Protein AF-A0A1Z4I9N0-F1 (afdb_monomer_lite)

Secondary structure (DSSP, 8-state):
-----PPPPP--B-----GGGTTPEEEEEETTTEEPP-EEPPTTS---B----SS-EEEEEEEEETTEEEEEEEEE--HHHHHHHTTTSTT------SS-EETTS---HHHHHHHHHHHHHTT-TTS--TTS----HHHHHHHHHHHHHHTT-SS----SEE-TTSHHHHHHH-TT---EEEPPPPBGGGTEEESSTT-TT---BEEEHHHHHHHHHHHHHHHHHTGGG-TTSPPEEE---B-BTB---TTSTTTTSS-EEEEEPBBTTS-BSS--TTSTTB-HHHHHHHHHHHHT-TTEEEEE---HHHHHTTSSB--TTTTSEEEEEEPPPPP-

Sequence (336 aa):
MCKKLLGLTHPTVSLNFDLTDKGRVLSVMIDDRFPSEDITVGEDGKWRLNFVFNQAGDRTILIAIDDQSLEIKFKVVPVAQQNNLASTNPGAKAITLSGSVGVGGVNKANDLKAVKARLQELGYTWVGDPNTPTRDRGLEEAIRLFQSIITGSSTIKGDGRVDIDEMTHQWLQAANAPKWVLMPKSDPDNGFINGELAQTEDKHDFGTHWLADVIQAITQDYQNTYRDTHPNAAHFAINDVSLPHGGDTPDHHGHETGLMCDVFLPKKDGKFGGIFWTSPEYDQDAARAILKSIRKQKLVRAIFFNDSELIGEKLCTFASGHDHHIHFEINPPVRS

Foldseek 3Di:
DDDDQDFFDWPWDKDQDDLVQAQFWKWKDKQVHDIDDTWGQHNVSITTDTDGDSDWAKMWMWIDTVPDIDIDIDTRDRPVVVLVVLVVQQQFADQDDPWKPFDPIPQDQSNQLSLLVLLVVLVLVQLPDSNGSDRDPSQQLSLQLQVCQQQQHLARDRPSMDGPPDPSNLLSRFSQRWRKDFADDADVVLLEHAPAVVVPVDAQRIATVVVNVLLSQLQNQLCVVPCVVVVQKAGFYWHGAAHSSFHDDPVDPSSRRRFKIKTFFIFSRRDTFPDFCPDPRTDVVSVLSSLVSSVVDPFWDAKEAPPPVSVVVVSHDHDPPRGGIIMIGGHDDDTD

Structure (mmCIF, N/CA/C/O backbone):
data_AF-A0A1Z4I9N0-F1
#
_entry.id   AF-A0A1Z4I9N0-F1
#
loop_
_atom_site.group_PDB
_atom_site.id
_atom_site.type_symbol
_atom_site.label_atom_id
_atom_site.label_alt_id
_atom_site.label_comp_id
_atom_site.label_asym_id
_atom_site.label_entity_id
_atom_site.label_seq_id
_atom_site.pdbx_PDB_ins_code
_atom_site.Cartn_x
_atom_site.Cartn_y
_atom_site.Cartn_z
_atom_site.occupancy
_atom_site.B_iso_or_equiv
_atom_site.auth_seq_id
_atom_site.auth_comp_id
_atom_site.auth_asym_id
_atom_site.auth_atom_id
_atom_site.pdbx_PDB_model_num
ATOM 1 N N . MET A 1 1 ? 16.412 -26.625 -41.323 1.00 30.94 1 MET A N 1
ATOM 2 C CA . MET A 1 1 ? 15.663 -25.347 -41.358 1.00 30.94 1 MET A CA 1
ATOM 3 C C . MET A 1 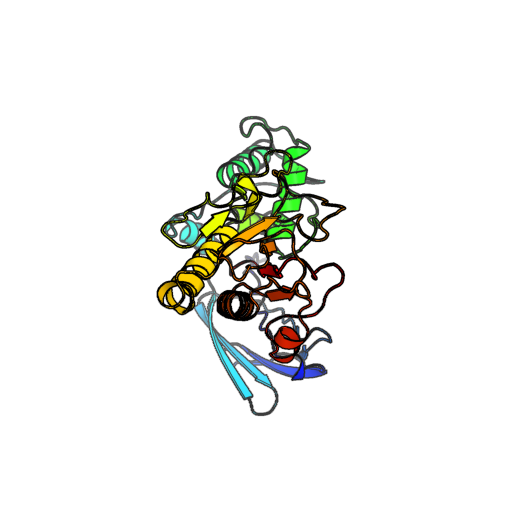1 ? 15.090 -25.100 -39.972 1.00 30.94 1 MET A C 1
ATOM 5 O O . MET A 1 1 ? 14.114 -25.732 -39.594 1.00 30.94 1 MET A O 1
ATOM 9 N N . CYS A 1 2 ? 15.775 -24.276 -39.181 1.00 22.53 2 CYS A N 1
ATOM 10 C CA . CYS A 1 2 ? 15.460 -24.031 -37.776 1.00 22.53 2 CYS A CA 1
ATOM 11 C C . CYS A 1 2 ? 14.307 -23.016 -37.689 1.00 22.53 2 CYS A C 1
ATOM 13 O O . CYS A 1 2 ? 14.489 -21.852 -38.046 1.00 22.53 2 CYS A O 1
ATOM 15 N N . LYS A 1 3 ? 13.105 -23.455 -37.292 1.00 24.08 3 LYS A N 1
ATOM 16 C CA . LYS A 1 3 ? 11.979 -22.550 -37.026 1.00 24.08 3 LYS A CA 1
ATOM 17 C C . LYS A 1 3 ? 12.118 -21.999 -35.607 1.00 24.08 3 LYS A C 1
ATOM 19 O O . LYS A 1 3 ? 12.058 -22.734 -34.630 1.00 24.08 3 LYS A O 1
ATOM 24 N N . LYS A 1 4 ? 12.319 -20.686 -35.551 1.00 22.34 4 LYS A N 1
ATOM 25 C CA . LYS A 1 4 ? 12.326 -19.804 -34.382 1.00 22.34 4 LYS A CA 1
ATOM 26 C C . LYS A 1 4 ? 11.046 -20.037 -33.556 1.00 22.34 4 LYS A C 1
ATOM 28 O O . LYS A 1 4 ? 9.963 -19.699 -34.028 1.00 22.34 4 LYS A O 1
ATOM 33 N N . LEU A 1 5 ? 11.157 -20.632 -32.364 1.00 23.94 5 LEU A N 1
ATOM 34 C CA . LEU A 1 5 ? 10.073 -20.622 -31.377 1.00 23.94 5 LEU A CA 1
ATOM 35 C C . LEU A 1 5 ? 9.955 -19.194 -30.832 1.00 23.94 5 LEU A C 1
ATOM 37 O O . LEU A 1 5 ? 10.883 -18.679 -30.213 1.00 23.94 5 LEU A O 1
ATOM 41 N N . LEU A 1 6 ? 8.833 -18.536 -31.119 1.00 26.38 6 LEU A N 1
ATOM 42 C CA . LEU A 1 6 ? 8.445 -17.280 -30.484 1.00 26.38 6 LEU A CA 1
ATOM 43 C C . LEU A 1 6 ? 7.857 -17.625 -29.113 1.00 26.38 6 LEU A C 1
ATOM 45 O O . LEU A 1 6 ? 6.870 -18.354 -29.035 1.00 26.38 6 LEU A O 1
ATOM 49 N N . GLY A 1 7 ? 8.517 -17.150 -28.056 1.00 29.05 7 GLY A N 1
ATOM 50 C CA . GLY A 1 7 ? 8.155 -17.408 -26.667 1.00 29.05 7 GLY A CA 1
ATOM 51 C C . GLY A 1 7 ? 6.749 -16.915 -26.342 1.00 29.05 7 GLY A C 1
ATOM 52 O O . GLY A 1 7 ? 6.399 -15.766 -26.605 1.00 29.05 7 GLY A O 1
ATOM 53 N N . LEU A 1 8 ? 5.951 -17.807 -25.771 1.00 34.88 8 LEU A N 1
ATOM 54 C CA . LEU A 1 8 ? 4.690 -17.501 -25.114 1.00 34.88 8 LEU A CA 1
ATOM 55 C C . LEU A 1 8 ? 4.976 -17.509 -23.609 1.00 34.88 8 LEU A C 1
ATOM 57 O O . LEU A 1 8 ? 5.602 -18.437 -23.090 1.00 34.88 8 LEU A O 1
ATOM 61 N N . THR A 1 9 ? 4.611 -16.421 -22.936 1.00 41.72 9 THR A N 1
ATOM 62 C CA . THR A 1 9 ? 4.890 -16.194 -21.515 1.00 41.72 9 THR A CA 1
ATOM 63 C C . THR A 1 9 ? 4.192 -17.234 -20.642 1.00 41.72 9 THR A C 1
ATOM 65 O O . THR A 1 9 ? 3.113 -17.725 -20.972 1.00 41.72 9 THR A O 1
ATOM 68 N N . HIS A 1 10 ? 4.845 -17.595 -19.537 1.00 42.56 10 HIS A N 1
ATOM 69 C CA . HIS A 1 10 ? 4.356 -18.556 -18.553 1.00 42.56 10 HIS A CA 1
ATOM 70 C C . HIS A 1 10 ? 3.309 -17.866 -17.671 1.00 42.56 10 HIS A C 1
ATOM 72 O O . HIS A 1 10 ? 3.653 -16.907 -16.976 1.00 42.56 10 HIS A O 1
ATOM 78 N N . PRO A 1 11 ? 2.038 -18.292 -17.671 1.00 41.72 11 PRO A N 1
ATOM 79 C CA . PRO A 1 11 ? 1.137 -17.888 -16.610 1.00 41.72 11 PRO A CA 1
ATOM 80 C C . PRO A 1 11 ? 1.553 -18.624 -15.336 1.00 41.72 11 PRO A C 1
ATOM 82 O O . PRO A 1 11 ? 1.391 -19.833 -15.224 1.00 41.72 11 PRO A O 1
ATOM 85 N N . THR A 1 12 ? 2.102 -17.898 -14.365 1.00 37.88 12 THR A N 1
ATOM 86 C CA . THR A 1 12 ? 2.218 -18.417 -13.001 1.00 37.88 12 THR A CA 1
ATOM 87 C C . THR A 1 12 ? 0.834 -18.332 -12.374 1.00 37.88 12 THR A C 1
ATOM 89 O O . THR A 1 12 ? 0.373 -17.246 -12.025 1.00 37.88 12 THR A O 1
ATOM 92 N N . VAL A 1 13 ? 0.147 -19.465 -12.271 1.00 43.16 13 VAL A N 1
ATOM 93 C CA . VAL A 1 13 ? -1.083 -19.566 -11.482 1.00 43.16 13 VAL A CA 1
ATOM 94 C C . VAL A 1 13 ? -0.666 -19.943 -10.069 1.00 43.16 13 VAL A C 1
ATOM 96 O O . VAL A 1 13 ? -0.200 -21.054 -9.835 1.00 43.16 13 VAL A O 1
ATOM 99 N N . SER A 1 14 ? -0.801 -18.995 -9.146 1.00 41.94 14 SER A N 1
ATOM 100 C CA . SER A 1 14 ? -0.694 -19.242 -7.709 1.00 41.94 14 SER A CA 1
ATOM 101 C C . SER A 1 14 ? -2.094 -19.108 -7.128 1.00 41.94 14 SER A C 1
ATOM 103 O O . SER A 1 14 ? -2.676 -18.025 -7.186 1.00 41.94 14 SER A O 1
ATOM 105 N N . LEU A 1 15 ? -2.649 -20.188 -6.586 1.00 46.84 15 LEU A N 1
ATOM 106 C CA . LEU A 1 15 ? -3.846 -20.111 -5.747 1.00 46.84 15 LEU A CA 1
ATOM 107 C C . LEU A 1 15 ? -3.425 -20.343 -4.309 1.00 46.84 15 LEU A C 1
ATOM 109 O O . LEU A 1 15 ? -2.640 -21.246 -4.039 1.00 46.84 15 LEU A O 1
ATOM 113 N N . ASN A 1 16 ? -3.938 -19.545 -3.387 1.00 43.34 16 ASN A N 1
ATOM 114 C CA . ASN A 1 16 ? -3.718 -19.810 -1.975 1.00 43.34 16 ASN A CA 1
ATOM 115 C C . ASN A 1 16 ? -4.734 -20.869 -1.545 1.00 43.34 16 ASN A C 1
ATOM 117 O O . ASN A 1 16 ? -5.933 -20.594 -1.525 1.00 43.34 16 ASN A O 1
ATOM 121 N N . PHE A 1 17 ? -4.245 -22.074 -1.265 1.00 50.91 17 PHE A N 1
ATOM 122 C CA . PHE A 1 17 ? -4.985 -23.059 -0.484 1.00 50.91 17 PHE A CA 1
ATOM 123 C C . PHE A 1 17 ? -4.877 -22.690 1.003 1.00 50.91 17 PHE A C 1
ATOM 125 O O . PHE A 1 17 ? -4.010 -21.902 1.392 1.00 50.91 17 PHE A O 1
ATOM 132 N N . ASP A 1 18 ? -5.789 -23.196 1.829 1.00 55.22 18 ASP A N 1
ATOM 133 C CA . ASP A 1 18 ? -5.747 -22.963 3.275 1.00 55.22 18 ASP A CA 1
ATOM 134 C C . ASP A 1 18 ? -4.556 -23.726 3.901 1.00 55.22 18 ASP A C 1
ATOM 136 O O . ASP A 1 18 ? -4.073 -24.717 3.353 1.00 55.22 18 ASP A O 1
ATOM 140 N N . LEU A 1 19 ? -4.070 -23.296 5.072 1.00 52.47 19 LEU A N 1
ATOM 141 C CA . LEU A 1 19 ? -2.981 -23.957 5.817 1.00 52.47 19 LEU A CA 1
ATOM 142 C C . LEU A 1 19 ? -3.304 -25.421 6.174 1.00 52.47 19 LEU A C 1
ATOM 144 O O . LEU A 1 19 ? -2.409 -26.193 6.521 1.00 52.47 19 LEU A O 1
ATOM 148 N N . THR A 1 20 ? -4.578 -25.803 6.085 1.00 61.12 20 THR A N 1
ATOM 149 C CA . THR A 1 20 ? -5.082 -27.168 6.261 1.00 61.12 20 THR A CA 1
ATOM 150 C C . THR A 1 20 ? -4.688 -28.118 5.123 1.00 61.12 20 THR A C 1
ATOM 152 O O . THR A 1 20 ? -4.705 -29.330 5.331 1.00 61.12 20 THR A O 1
ATOM 155 N N . ASP A 1 21 ? -4.247 -27.598 3.972 1.00 68.75 21 ASP A N 1
ATOM 156 C CA . ASP A 1 21 ? -3.882 -28.394 2.793 1.00 68.75 21 ASP A CA 1
ATOM 157 C C . ASP A 1 21 ? -2.387 -28.721 2.683 1.00 68.75 21 ASP A C 1
ATOM 159 O O . ASP A 1 21 ? -1.947 -29.377 1.737 1.00 68.75 21 ASP A O 1
ATOM 163 N N . LYS A 1 22 ? -1.585 -28.295 3.663 1.00 78.00 22 LYS A N 1
ATOM 164 C CA . LYS A 1 22 ? -0.143 -28.552 3.724 1.00 78.00 22 LYS A CA 1
ATOM 165 C C . LYS A 1 22 ? 0.180 -30.040 3.536 1.00 78.00 22 LYS A C 1
ATOM 167 O O . LYS A 1 22 ? -0.358 -30.905 4.226 1.00 78.00 22 LYS A O 1
ATOM 172 N N . GLY A 1 23 ? 1.128 -30.331 2.644 1.00 78.69 23 GLY A N 1
ATOM 173 C CA . GLY A 1 23 ? 1.599 -31.691 2.374 1.00 78.69 23 GLY A CA 1
ATOM 174 C C . GLY A 1 23 ? 0.631 -32.552 1.557 1.00 78.69 23 GLY A C 1
ATOM 175 O O . GLY A 1 23 ? 0.987 -33.678 1.209 1.00 78.69 23 GLY A O 1
ATOM 176 N N . ARG A 1 24 ? -0.562 -32.047 1.216 1.00 85.12 24 ARG A N 1
ATOM 177 C CA . ARG A 1 24 ? -1.461 -32.708 0.267 1.00 85.12 24 ARG A CA 1
ATOM 178 C C . ARG A 1 24 ? -0.944 -32.528 -1.159 1.00 85.12 24 ARG A C 1
ATOM 180 O O . ARG A 1 24 ? -0.199 -31.591 -1.466 1.00 85.12 24 ARG A O 1
ATOM 187 N N . VAL A 1 25 ? -1.356 -33.446 -2.027 1.00 86.81 25 VAL A N 1
ATOM 188 C CA . VAL A 1 25 ? -1.003 -33.454 -3.446 1.00 86.81 25 VAL A CA 1
ATOM 189 C C . VAL A 1 25 ? -2.167 -32.894 -4.254 1.00 86.81 25 VAL A C 1
ATOM 191 O O . VAL A 1 25 ? -3.293 -33.376 -4.163 1.00 86.81 25 VAL A O 1
ATOM 194 N N . LEU A 1 26 ? -1.878 -31.871 -5.048 1.00 86.06 26 LEU A N 1
ATOM 195 C CA . LEU A 1 26 ? -2.776 -31.307 -6.039 1.00 86.06 26 LEU A CA 1
ATOM 196 C C . LEU A 1 26 ? -2.627 -32.069 -7.351 1.00 86.06 26 LEU A C 1
ATOM 198 O O . LEU A 1 26 ? -1.515 -32.335 -7.813 1.00 86.06 26 LEU A O 1
ATOM 202 N N . SER A 1 27 ? -3.761 -32.311 -7.996 1.00 86.81 27 SER A N 1
ATOM 203 C CA . SER A 1 27 ? -3.809 -32.660 -9.411 1.00 86.81 27 SER A CA 1
ATOM 204 C C . SER A 1 27 ? -4.217 -31.429 -10.212 1.00 86.81 27 SER A C 1
ATOM 206 O O . SER A 1 27 ? -5.159 -30.722 -9.854 1.00 86.81 27 SER A O 1
ATOM 208 N N . VAL A 1 28 ? -3.492 -31.144 -11.291 1.00 86.06 28 VAL A N 1
ATOM 209 C CA . VAL A 1 28 ? -3.828 -30.061 -12.216 1.00 86.06 28 VAL A CA 1
ATOM 210 C C . VAL A 1 28 ? -4.020 -30.647 -13.605 1.00 86.06 28 VAL A C 1
ATOM 212 O O . VAL A 1 28 ? -3.203 -31.433 -14.069 1.00 86.06 28 VAL A O 1
ATOM 215 N N . MET A 1 29 ? -5.091 -30.261 -14.289 1.00 87.31 29 MET A N 1
ATOM 216 C CA . MET A 1 29 ? -5.380 -30.669 -15.659 1.00 87.31 29 MET A CA 1
ATOM 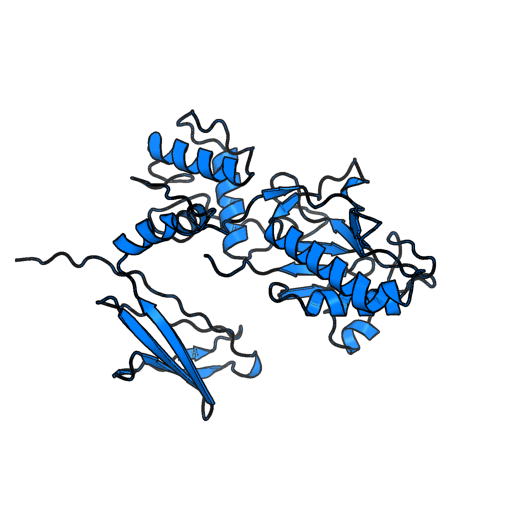217 C C . MET A 1 29 ? -5.634 -29.437 -16.520 1.00 87.31 29 MET A C 1
ATOM 219 O O . MET A 1 29 ? -6.505 -28.624 -16.221 1.00 87.31 29 MET A O 1
ATOM 223 N N . ILE A 1 30 ? -4.864 -29.291 -17.597 1.00 88.25 30 ILE A N 1
ATOM 224 C CA . ILE A 1 30 ? -4.994 -28.170 -18.533 1.00 88.25 30 ILE A CA 1
ATOM 225 C C . ILE A 1 30 ? -5.737 -28.636 -19.784 1.00 88.25 30 ILE A C 1
ATOM 227 O O . ILE A 1 30 ? -5.364 -29.647 -20.389 1.00 88.25 30 ILE A O 1
ATOM 231 N N . ASP A 1 31 ? -6.760 -27.879 -20.184 1.00 87.56 31 ASP A N 1
ATOM 232 C CA . ASP A 1 31 ? -7.626 -28.122 -21.345 1.00 87.56 31 ASP A CA 1
ATOM 233 C C . ASP A 1 31 ? -8.124 -29.577 -21.443 1.00 87.56 31 ASP A C 1
ATOM 235 O O . ASP A 1 31 ? -8.128 -30.139 -22.541 1.00 87.56 31 ASP A O 1
ATOM 239 N N . ASP A 1 32 ? -8.434 -30.202 -20.301 1.00 88.00 32 ASP A N 1
ATOM 240 C CA . ASP A 1 32 ? -8.858 -31.607 -20.163 1.00 88.00 32 ASP A CA 1
ATOM 241 C C . ASP A 1 32 ? -7.917 -32.636 -20.821 1.00 88.00 32 ASP A C 1
ATOM 243 O O . ASP A 1 32 ? -8.322 -33.736 -21.203 1.00 88.00 32 ASP A O 1
ATOM 247 N N . ARG A 1 33 ? -6.646 -32.265 -21.026 1.00 87.81 33 ARG A N 1
ATOM 248 C CA . ARG A 1 33 ? -5.702 -33.030 -21.861 1.00 87.81 33 ARG A CA 1
ATOM 249 C C . ARG A 1 33 ? -4.319 -33.191 -21.262 1.00 87.81 33 ARG A C 1
ATOM 251 O O . ARG A 1 33 ? -3.664 -34.193 -21.539 1.00 87.81 33 ARG A O 1
ATOM 258 N N . PHE A 1 34 ? -3.852 -32.213 -20.495 1.00 84.56 34 PHE A N 1
ATOM 259 C CA . PHE A 1 34 ? -2.483 -32.193 -19.985 1.00 84.56 34 PHE A CA 1
ATOM 260 C C . PHE A 1 34 ? -2.502 -32.270 -18.456 1.00 84.56 34 PHE A C 1
ATOM 262 O O . PHE A 1 34 ? -2.662 -31.229 -17.813 1.00 84.56 34 PHE A O 1
ATOM 269 N N . PRO A 1 35 ? -2.396 -33.476 -17.870 1.00 88.25 35 PRO A N 1
ATOM 270 C CA . PRO A 1 35 ? -2.260 -33.625 -16.429 1.00 88.25 35 PRO A CA 1
ATOM 271 C C . PRO A 1 35 ? -0.867 -33.171 -15.970 1.00 88.25 35 PRO A C 1
ATOM 273 O O . PRO A 1 35 ? 0.120 -33.347 -16.689 1.00 88.25 35 PRO A O 1
ATOM 276 N N . SER A 1 36 ? -0.785 -32.592 -14.776 1.00 80.00 36 SER A N 1
ATOM 277 C CA . SER A 1 36 ? 0.473 -32.345 -14.078 1.00 80.00 36 SER A CA 1
ATOM 278 C C . SER A 1 36 ? 0.980 -33.606 -13.382 1.00 80.00 36 SER A C 1
ATOM 280 O O . SER A 1 36 ? 0.217 -34.529 -13.103 1.00 80.00 36 SER A O 1
ATOM 282 N N . GLU A 1 37 ? 2.269 -33.608 -13.049 1.00 75.69 37 GLU A N 1
ATOM 283 C CA . GLU A 1 37 ? 2.814 -34.503 -12.023 1.00 75.69 37 GLU A CA 1
ATOM 284 C C . GLU A 1 37 ? 2.301 -34.088 -10.628 1.00 75.69 37 GLU A C 1
ATOM 286 O O . GLU A 1 37 ? 1.700 -33.019 -10.485 1.00 75.69 37 GLU A O 1
ATOM 291 N N . ASP A 1 38 ? 2.516 -34.931 -9.615 1.00 78.69 38 ASP A N 1
ATOM 292 C CA . ASP A 1 38 ? 2.062 -34.722 -8.234 1.00 78.69 38 ASP A CA 1
ATOM 293 C C . ASP A 1 38 ? 2.620 -33.408 -7.646 1.00 78.69 38 ASP A C 1
ATOM 295 O O . ASP A 1 38 ? 3.790 -33.317 -7.264 1.00 78.69 38 ASP A O 1
ATOM 299 N N . ILE A 1 39 ? 1.789 -32.361 -7.559 1.00 83.06 39 ILE A N 1
ATOM 300 C CA . ILE A 1 39 ? 2.193 -31.053 -7.022 1.00 83.06 39 ILE A CA 1
ATOM 301 C C . ILE A 1 39 ? 1.897 -31.024 -5.526 1.00 83.06 39 ILE A C 1
ATOM 303 O O . ILE A 1 39 ? 0.742 -30.993 -5.117 1.00 83.06 39 ILE A O 1
ATOM 307 N N . THR A 1 40 ? 2.929 -30.985 -4.688 1.00 86.25 40 THR A N 1
ATOM 308 C CA . THR A 1 40 ? 2.742 -30.897 -3.232 1.00 86.25 40 THR A CA 1
ATOM 309 C C . THR A 1 40 ? 2.516 -29.452 -2.784 1.00 86.25 40 THR A C 1
ATOM 311 O O . THR A 1 40 ? 3.255 -28.551 -3.189 1.00 86.25 40 THR A O 1
ATOM 314 N N . VAL A 1 41 ? 1.528 -29.233 -1.914 1.00 81.56 41 VAL A N 1
ATOM 315 C CA . VAL A 1 41 ? 1.345 -27.954 -1.214 1.00 81.56 41 VAL A CA 1
ATOM 316 C C . VAL A 1 41 ? 2.447 -27.795 -0.167 1.00 81.56 41 VAL A C 1
ATOM 318 O O . VAL A 1 41 ? 2.607 -28.632 0.724 1.00 81.56 41 VAL A O 1
ATOM 321 N N . GLY A 1 42 ? 3.217 -26.718 -0.291 1.00 77.38 42 GLY A N 1
ATOM 322 C CA . GLY A 1 42 ? 4.327 -26.383 0.585 1.00 77.38 42 GLY A CA 1
ATOM 323 C C . GLY A 1 42 ? 3.905 -26.097 2.024 1.00 77.38 42 GLY A C 1
ATOM 324 O O . GLY A 1 42 ? 2.740 -25.868 2.342 1.00 77.38 42 GLY A O 1
ATOM 325 N N . GLU A 1 43 ? 4.905 -26.077 2.901 1.00 72.88 43 GLU A N 1
ATOM 326 C CA . GLU A 1 43 ? 4.776 -25.781 4.334 1.00 72.88 43 GLU A CA 1
ATOM 327 C C . GLU A 1 43 ? 4.109 -24.427 4.631 1.00 72.88 43 GLU A C 1
ATOM 329 O O . GLU A 1 43 ? 3.517 -24.244 5.690 1.00 72.88 43 GLU A O 1
ATOM 334 N N . ASP A 1 44 ? 4.187 -23.490 3.686 1.00 67.62 44 ASP A N 1
ATOM 335 C CA . ASP A 1 44 ? 3.600 -22.152 3.743 1.00 67.62 44 ASP A CA 1
ATOM 336 C C . ASP A 1 44 ? 2.215 -22.059 3.071 1.00 67.62 44 ASP A C 1
ATOM 338 O O . ASP A 1 44 ? 1.722 -20.956 2.834 1.00 67.62 44 ASP A O 1
ATOM 342 N N . GLY A 1 45 ? 1.601 -23.200 2.731 1.00 68.62 45 GLY A N 1
ATOM 343 C CA . GLY A 1 45 ? 0.316 -23.276 2.027 1.00 68.62 45 GLY A CA 1
ATOM 344 C C . GLY A 1 45 ? 0.400 -22.933 0.535 1.00 68.62 45 GLY A C 1
ATOM 345 O O . GLY A 1 45 ? -0.626 -22.852 -0.143 1.00 68.62 45 GLY A O 1
ATOM 346 N N . LYS A 1 46 ? 1.607 -22.719 -0.007 1.00 73.38 46 LYS A N 1
ATOM 347 C CA . LYS A 1 46 ? 1.800 -22.334 -1.410 1.00 73.38 46 LYS A CA 1
ATOM 348 C C . LYS A 1 46 ? 2.205 -23.518 -2.266 1.00 73.38 46 LYS A C 1
ATOM 350 O O . LYS A 1 46 ? 2.852 -24.459 -1.827 1.00 73.38 46 LYS A O 1
ATOM 355 N N . TRP A 1 47 ? 1.889 -23.427 -3.545 1.00 78.88 47 TRP A N 1
ATOM 356 C CA . TRP A 1 47 ? 2.305 -24.377 -4.568 1.00 78.88 47 TRP A CA 1
ATOM 357 C C . TRP A 1 47 ? 2.671 -23.606 -5.834 1.00 78.88 47 TRP A C 1
ATOM 359 O O . TRP A 1 47 ? 2.391 -22.410 -5.966 1.00 78.88 47 TRP A O 1
ATOM 369 N N . ARG A 1 48 ? 3.338 -24.280 -6.770 1.00 73.31 48 ARG A N 1
ATOM 370 C CA . ARG A 1 48 ? 3.711 -23.689 -8.054 1.00 73.31 48 ARG A CA 1
ATOM 371 C C . ARG A 1 48 ? 3.672 -24.745 -9.144 1.00 73.31 48 ARG A C 1
ATOM 373 O O . ARG A 1 48 ? 4.267 -25.805 -8.995 1.00 73.31 48 ARG A O 1
ATOM 380 N N . LEU A 1 49 ? 3.052 -24.396 -10.265 1.00 73.81 49 LEU A N 1
ATOM 381 C CA . LEU A 1 49 ? 3.128 -25.149 -11.509 1.00 73.81 49 LEU A CA 1
ATOM 382 C C . LEU A 1 49 ? 3.657 -24.241 -12.617 1.00 73.81 49 LEU A C 1
ATOM 384 O O . LEU A 1 49 ? 3.128 -23.153 -12.839 1.00 73.81 49 LEU A O 1
ATOM 388 N N . ASN A 1 50 ? 4.684 -24.706 -13.326 1.00 71.44 50 ASN A N 1
ATOM 389 C CA . ASN A 1 50 ? 5.176 -24.052 -14.533 1.00 71.44 50 ASN A CA 1
ATOM 390 C C . ASN A 1 50 ? 4.614 -24.775 -15.755 1.00 71.44 50 ASN A C 1
ATOM 392 O O . ASN A 1 50 ? 4.736 -25.992 -15.867 1.00 71.44 50 ASN A O 1
ATOM 396 N N . PHE A 1 51 ? 4.035 -24.027 -16.687 1.00 73.06 51 PHE A N 1
ATOM 397 C CA . PHE A 1 51 ? 3.476 -24.581 -17.913 1.00 73.06 51 PHE A CA 1
ATOM 398 C C . PHE A 1 51 ? 3.629 -23.601 -19.072 1.00 73.06 51 PHE A C 1
ATOM 400 O O . PHE A 1 51 ? 3.710 -22.384 -18.891 1.00 73.06 51 PHE A O 1
ATOM 407 N N . VAL A 1 52 ? 3.698 -24.157 -20.281 1.00 73.25 52 VAL A N 1
ATOM 408 C CA . VAL A 1 52 ? 3.931 -23.403 -21.513 1.00 73.25 52 VAL A CA 1
ATOM 409 C C . VAL A 1 52 ? 2.775 -23.642 -22.466 1.00 73.25 52 VAL A C 1
ATOM 411 O O . VAL A 1 52 ? 2.480 -24.779 -22.833 1.00 73.25 52 VAL A O 1
ATOM 414 N N . PHE A 1 53 ? 2.155 -22.559 -22.925 1.00 76.94 53 PHE A N 1
ATOM 415 C CA . PHE A 1 53 ? 1.237 -22.622 -24.052 1.00 76.94 53 PHE A CA 1
ATOM 416 C C . PHE A 1 53 ? 1.992 -22.370 -25.334 1.00 76.94 53 PHE A C 1
ATOM 418 O O . PHE A 1 53 ? 2.691 -21.378 -25.438 1.00 76.94 53 PHE A O 1
ATOM 425 N N . ASN A 1 54 ? 1.804 -23.226 -26.332 1.00 76.38 54 ASN A N 1
ATOM 426 C CA . ASN A 1 54 ? 2.399 -23.029 -27.657 1.00 76.38 54 ASN A CA 1
ATOM 427 C C . ASN A 1 54 ? 1.455 -22.306 -28.632 1.00 76.38 54 ASN A C 1
ATOM 429 O O . ASN A 1 54 ? 1.824 -22.028 -29.771 1.00 76.38 54 ASN A O 1
ATOM 433 N N . GLN A 1 55 ? 0.222 -22.025 -28.204 1.00 74.06 55 GLN A N 1
ATOM 434 C CA . GLN A 1 55 ? -0.803 -21.353 -28.998 1.00 74.06 55 GLN A CA 1
ATOM 435 C C . GLN A 1 55 ? -1.638 -20.435 -28.105 1.00 74.06 55 GLN A C 1
ATOM 437 O O . GLN A 1 55 ? -1.860 -20.743 -26.933 1.00 74.06 55 GLN A O 1
ATOM 442 N N . ALA A 1 56 ? -2.140 -19.346 -28.684 1.00 77.62 56 ALA A N 1
ATOM 443 C CA . ALA A 1 56 ? -3.150 -18.493 -28.069 1.00 77.62 56 ALA A CA 1
ATOM 444 C C . ALA A 1 56 ? -4.541 -19.151 -28.085 1.00 77.62 56 ALA A C 1
ATOM 446 O O . ALA A 1 56 ? -4.774 -20.129 -28.801 1.00 77.62 56 ALA A O 1
ATOM 447 N N . GLY A 1 57 ? -5.464 -18.613 -27.297 1.00 82.56 57 GLY A N 1
ATOM 448 C CA . GLY A 1 57 ? -6.856 -19.044 -27.224 1.00 82.56 57 GLY A CA 1
ATOM 449 C C . GLY A 1 57 ? -7.359 -19.142 -25.792 1.00 82.56 57 GLY A C 1
ATOM 450 O O . GLY A 1 57 ? -6.599 -18.971 -24.838 1.00 82.56 57 GLY A O 1
ATOM 451 N N . ASP A 1 58 ? -8.649 -19.414 -25.662 1.00 86.12 58 ASP A N 1
ATOM 452 C CA . ASP A 1 58 ? -9.270 -19.670 -24.369 1.00 86.12 58 ASP A CA 1
ATOM 453 C C . ASP A 1 58 ? -8.773 -21.014 -23.824 1.00 86.12 58 ASP A C 1
ATOM 455 O O . ASP A 1 58 ? -8.554 -21.968 -24.581 1.00 86.12 58 ASP A O 1
ATOM 459 N N . ARG A 1 59 ? -8.509 -21.051 -22.523 1.00 88.38 59 ARG A N 1
ATOM 460 C CA . ARG A 1 59 ? -7.930 -22.178 -21.799 1.00 88.38 59 ARG A CA 1
ATOM 461 C C . ARG A 1 59 ? -8.710 -22.443 -20.534 1.00 88.38 59 ARG A C 1
ATOM 463 O O . ARG A 1 59 ? -9.270 -21.521 -19.932 1.00 88.38 59 ARG A O 1
ATOM 470 N N . THR A 1 60 ? -8.648 -23.695 -20.117 1.00 87.25 60 THR A N 1
ATOM 471 C CA . THR A 1 60 ? -9.206 -24.144 -18.850 1.00 87.25 60 THR A CA 1
ATOM 472 C C . THR A 1 60 ? -8.109 -24.819 -18.042 1.00 87.25 60 THR A C 1
ATOM 474 O O . THR A 1 60 ? -7.329 -25.604 -18.577 1.00 87.25 60 THR A O 1
ATOM 477 N N . ILE A 1 61 ? -8.035 -24.512 -16.753 1.00 88.44 61 ILE A N 1
ATOM 478 C CA . ILE A 1 61 ? -7.263 -25.288 -15.787 1.00 88.44 61 ILE A CA 1
ATOM 479 C C . ILE A 1 61 ? -8.244 -25.825 -14.753 1.00 88.44 61 ILE A C 1
ATOM 481 O O . ILE A 1 61 ? -8.939 -25.047 -14.105 1.00 88.44 61 ILE A O 1
ATOM 485 N N . LEU A 1 62 ? -8.270 -27.140 -14.589 1.00 86.25 62 LEU A N 1
ATOM 486 C CA . LEU A 1 62 ? -8.914 -27.816 -13.475 1.00 86.25 62 LEU A CA 1
ATOM 487 C C . LEU A 1 62 ? -7.855 -28.117 -12.419 1.00 86.25 62 LEU A C 1
ATOM 489 O O . LEU A 1 62 ? -6.806 -28.672 -12.736 1.00 86.25 62 LEU A O 1
ATOM 493 N N . ILE A 1 63 ? -8.124 -27.755 -11.173 1.00 86.88 63 ILE A N 1
ATOM 494 C CA . ILE A 1 63 ? -7.251 -28.039 -10.034 1.00 86.88 63 ILE A CA 1
ATOM 495 C C . ILE A 1 63 ? -8.082 -28.815 -9.037 1.00 86.88 63 ILE A C 1
ATOM 497 O O . ILE A 1 63 ? -9.161 -28.353 -8.669 1.00 86.88 63 ILE A O 1
ATOM 501 N N . ALA A 1 64 ? -7.606 -29.979 -8.619 1.00 84.62 64 ALA A N 1
ATOM 502 C CA . ALA A 1 64 ? -8.330 -30.838 -7.702 1.00 84.62 64 ALA A CA 1
ATOM 503 C C . ALA A 1 64 ? -7.446 -31.336 -6.560 1.00 84.62 64 ALA A C 1
ATOM 505 O O . ALA A 1 64 ? -6.254 -31.603 -6.738 1.00 84.62 64 ALA A O 1
ATOM 506 N N . ILE A 1 65 ? -8.072 -31.460 -5.393 1.00 84.50 65 ILE A N 1
ATOM 507 C CA . ILE A 1 65 ? -7.492 -31.967 -4.155 1.00 84.50 65 ILE A CA 1
ATOM 508 C C . ILE A 1 65 ? -8.531 -32.880 -3.495 1.00 84.50 65 ILE A C 1
ATOM 510 O O . ILE A 1 65 ? -9.634 -32.448 -3.161 1.00 84.50 65 ILE A O 1
ATOM 514 N N . ASP A 1 66 ? -8.203 -34.165 -3.372 1.00 82.12 66 ASP A N 1
ATOM 515 C CA . ASP A 1 66 ? -9.143 -35.239 -3.021 1.00 82.12 66 ASP A CA 1
ATOM 516 C C . ASP A 1 66 ? -10.467 -35.175 -3.815 1.00 82.12 66 ASP A C 1
ATOM 518 O O . ASP A 1 66 ? -10.475 -35.434 -5.018 1.00 82.12 66 ASP A O 1
ATOM 522 N N . ASP A 1 67 ? -11.588 -34.851 -3.165 1.00 78.06 67 ASP A N 1
ATOM 523 C CA . ASP A 1 67 ? -12.932 -34.795 -3.754 1.00 78.06 67 ASP A CA 1
ATOM 524 C C . ASP A 1 67 ? -13.361 -33.387 -4.208 1.00 78.06 67 ASP A C 1
ATOM 526 O O . ASP A 1 67 ? -14.449 -33.215 -4.764 1.00 78.06 67 ASP A O 1
ATOM 530 N N . GLN A 1 68 ? -12.511 -32.376 -4.012 1.00 75.06 68 GLN A N 1
ATOM 531 C CA . GLN A 1 68 ? -12.788 -30.990 -4.379 1.00 75.06 68 GLN A CA 1
ATOM 532 C C . GLN A 1 68 ? -12.080 -30.606 -5.673 1.00 75.06 68 GLN A C 1
ATOM 534 O O . GLN A 1 68 ? -10.937 -30.994 -5.912 1.00 75.06 68 GLN A O 1
ATOM 539 N N . SER A 1 69 ? -12.741 -29.791 -6.498 1.00 81.31 69 SER A N 1
ATOM 540 C CA . SER A 1 69 ? -12.132 -29.240 -7.707 1.00 81.31 69 SER A CA 1
ATOM 541 C C . SER A 1 69 ? -12.553 -27.799 -7.979 1.00 81.31 69 SER A C 1
ATOM 543 O O . SER A 1 69 ? -13.654 -27.371 -7.627 1.00 81.31 69 SER A O 1
ATOM 545 N N . LEU A 1 70 ? -11.654 -27.051 -8.615 1.00 78.06 70 LEU A N 1
ATOM 546 C CA . LEU A 1 70 ? -11.854 -25.686 -9.078 1.00 78.06 70 LEU A CA 1
ATOM 547 C C . LEU A 1 70 ? -11.464 -25.593 -10.552 1.00 78.06 70 LEU A C 1
ATOM 549 O O . LEU A 1 70 ? -10.335 -25.906 -10.929 1.00 78.06 70 LEU A O 1
ATOM 553 N N . GLU A 1 71 ? -12.391 -25.109 -11.372 1.00 83.06 71 GLU A N 1
ATOM 554 C CA . GLU A 1 71 ? -12.154 -24.819 -12.782 1.00 83.06 71 GLU A CA 1
ATOM 555 C C . GLU A 1 71 ? -11.881 -23.323 -12.979 1.00 83.06 71 GLU A C 1
ATOM 557 O O . GLU A 1 71 ? -12.668 -22.467 -12.572 1.00 83.06 71 GLU A O 1
ATOM 562 N N . ILE A 1 72 ? -10.773 -23.002 -13.641 1.00 79.12 72 ILE A N 1
ATOM 563 C CA . ILE A 1 72 ? -10.361 -21.638 -13.969 1.00 79.12 72 ILE A CA 1
ATOM 564 C C . ILE A 1 72 ? -10.326 -21.485 -15.480 1.00 79.12 72 ILE A C 1
ATOM 566 O O . ILE A 1 72 ? -9.593 -22.192 -16.171 1.00 79.12 72 ILE A O 1
ATOM 570 N N . LYS A 1 73 ? -11.070 -20.501 -15.987 1.00 80.56 73 LYS A N 1
ATOM 571 C CA . LYS A 1 73 ? -11.062 -20.113 -17.400 1.00 80.56 73 LYS A CA 1
ATOM 572 C C . LYS A 1 73 ? -10.246 -18.847 -17.582 1.00 80.56 73 LYS A C 1
ATOM 574 O O . LYS A 1 73 ? -10.449 -17.864 -16.874 1.00 80.56 73 LYS A O 1
ATOM 579 N N . PHE A 1 74 ? -9.341 -18.855 -18.547 1.00 75.88 74 PHE A N 1
ATOM 580 C CA . PHE A 1 74 ? -8.510 -17.700 -18.879 1.00 75.88 74 PHE A CA 1
ATOM 581 C C . PHE A 1 74 ? -8.151 -17.727 -20.357 1.00 75.88 74 PHE A C 1
ATOM 583 O O . PHE A 1 74 ? -8.335 -18.723 -21.049 1.00 75.88 74 PHE A O 1
ATOM 590 N N . LYS A 1 75 ? -7.634 -16.609 -20.858 1.00 80.38 75 LYS A N 1
ATOM 591 C CA . LYS A 1 75 ? -7.277 -16.463 -22.263 1.00 80.38 75 LYS A CA 1
ATOM 592 C C . LYS A 1 75 ? -5.777 -16.297 -22.409 1.00 80.38 75 LYS A C 1
ATOM 594 O O . LYS A 1 75 ? -5.197 -15.358 -21.872 1.00 80.38 75 LYS A O 1
ATOM 599 N N . VAL A 1 76 ? -5.155 -17.184 -23.175 1.00 76.00 76 VAL A N 1
ATOM 600 C CA . VAL A 1 76 ? -3.757 -17.043 -23.584 1.00 76.00 76 VAL A CA 1
ATOM 601 C C . VAL A 1 76 ? -3.724 -16.155 -24.813 1.00 76.00 76 VAL A C 1
ATOM 603 O O . VAL A 1 76 ? -4.316 -16.483 -25.842 1.00 76.00 76 VAL A O 1
ATOM 606 N N . VAL A 1 77 ? -3.028 -15.029 -24.721 1.00 68.19 77 VAL A N 1
ATOM 607 C CA . VAL A 1 77 ? -2.834 -14.105 -25.842 1.00 68.19 77 VAL A CA 1
ATOM 608 C C . VAL A 1 77 ? -1.383 -14.140 -26.325 1.00 68.19 77 VAL A C 1
ATOM 610 O O . VAL A 1 77 ? -0.479 -14.376 -25.524 1.00 68.19 77 VAL A O 1
ATOM 613 N N . PRO A 1 78 ? -1.116 -13.916 -27.625 1.00 65.81 78 PRO A N 1
ATOM 614 C CA . PRO A 1 78 ? 0.246 -13.725 -28.109 1.00 65.81 78 PRO A CA 1
ATOM 615 C C . PRO A 1 78 ? 0.888 -12.499 -27.445 1.00 65.81 78 PRO A C 1
ATOM 617 O O . PRO A 1 78 ? 0.227 -11.472 -27.291 1.00 65.81 78 PRO A O 1
ATOM 620 N N . VAL A 1 79 ? 2.192 -12.561 -27.158 1.00 52.91 79 VAL A N 1
ATOM 621 C CA . VAL A 1 79 ? 2.964 -11.456 -26.542 1.00 52.91 79 VAL A CA 1
ATOM 622 C C . VAL A 1 79 ? 2.769 -10.127 -27.290 1.00 52.91 79 VAL A C 1
ATOM 624 O O . VAL A 1 79 ? 2.565 -9.080 -26.682 1.00 52.91 79 VAL A O 1
ATOM 627 N N . ALA A 1 80 ? 2.707 -10.166 -28.625 1.00 50.31 80 ALA A N 1
ATOM 628 C CA . ALA A 1 80 ? 2.482 -8.981 -29.455 1.00 50.31 80 ALA A CA 1
ATOM 629 C C . ALA A 1 80 ? 1.102 -8.314 -29.253 1.00 50.31 80 ALA A C 1
ATOM 631 O O . ALA A 1 80 ? 0.963 -7.117 -29.493 1.00 50.31 80 ALA A O 1
ATOM 632 N N . GLN A 1 81 ? 0.077 -9.056 -28.815 1.00 43.41 81 GLN A N 1
ATOM 633 C CA . GLN A 1 81 ? -1.238 -8.491 -28.486 1.00 43.41 81 GLN A CA 1
ATOM 634 C C . GLN A 1 81 ? -1.295 -7.925 -27.064 1.00 43.41 81 GLN A C 1
ATOM 636 O O . GLN A 1 81 ? -2.105 -7.039 -26.814 1.00 43.41 81 GLN A O 1
ATOM 641 N N . GLN A 1 82 ? -0.413 -8.350 -26.159 1.00 47.28 82 GLN A N 1
ATOM 642 C CA . GLN A 1 82 ? -0.308 -7.782 -24.812 1.00 47.28 82 GLN A CA 1
ATOM 643 C C . GLN A 1 82 ? 0.166 -6.318 -24.861 1.00 47.28 82 GLN A C 1
ATOM 645 O O . GLN A 1 82 ? -0.417 -5.454 -24.210 1.00 47.28 82 GLN A O 1
ATOM 650 N N . ASN A 1 83 ? 1.114 -6.016 -25.757 1.00 42.44 83 ASN A N 1
ATOM 651 C CA . ASN A 1 83 ? 1.579 -4.648 -26.020 1.00 42.44 83 ASN A CA 1
ATOM 652 C C . ASN A 1 83 ? 0.498 -3.752 -26.654 1.00 42.44 83 ASN A C 1
ATOM 654 O O . ASN A 1 83 ? 0.543 -2.536 -26.495 1.00 42.44 83 ASN A O 1
ATOM 658 N N . ASN A 1 84 ? -0.498 -4.340 -27.328 1.00 41.69 84 ASN A N 1
ATOM 659 C CA . ASN A 1 84 ? -1.660 -3.614 -27.851 1.00 41.69 84 ASN A CA 1
ATOM 660 C C . ASN A 1 84 ? -2.814 -3.516 -26.838 1.00 41.69 84 ASN A C 1
ATOM 662 O O . ASN A 1 84 ? -3.594 -2.576 -26.921 1.00 41.69 84 ASN A O 1
ATOM 666 N N . LEU A 1 85 ? -2.930 -4.413 -25.854 1.00 40.00 85 LEU A N 1
ATOM 667 C CA . LEU A 1 85 ? -3.933 -4.311 -24.779 1.00 40.00 85 LEU A CA 1
ATOM 668 C C . LEU A 1 85 ? -3.613 -3.188 -23.777 1.00 40.00 85 LEU A C 1
ATOM 670 O O . LEU A 1 85 ? -4.527 -2.582 -23.221 1.00 40.00 85 LEU A O 1
ATOM 674 N N . ALA A 1 86 ? -2.335 -2.818 -23.634 1.00 43.22 86 ALA A N 1
ATOM 675 C CA . ALA A 1 86 ? -1.931 -1.597 -22.932 1.00 43.22 86 ALA A CA 1
ATOM 676 C C . ALA A 1 86 ? -2.511 -0.311 -23.566 1.00 43.22 86 ALA A C 1
ATOM 678 O O . ALA A 1 86 ? -2.528 0.730 -22.920 1.00 43.22 86 ALA A O 1
ATOM 679 N N . SER A 1 87 ? -3.013 -0.366 -24.809 1.00 43.31 87 SER A N 1
ATOM 680 C CA . SER A 1 87 ? -3.619 0.790 -25.486 1.00 43.31 87 SER A CA 1
ATOM 681 C C . SER A 1 87 ? -5.100 1.023 -25.148 1.00 43.31 87 SER A C 1
ATOM 683 O O . SER A 1 87 ? -5.629 2.077 -25.494 1.00 43.31 87 SER A O 1
ATOM 685 N N . THR A 1 88 ? -5.772 0.091 -24.456 1.00 47.53 88 THR A N 1
ATOM 686 C CA . THR A 1 88 ? -7.210 0.202 -24.128 1.00 47.53 88 THR A CA 1
ATOM 687 C C . THR A 1 88 ? -7.516 0.372 -22.639 1.00 47.53 88 THR A C 1
ATOM 689 O O . THR A 1 88 ? -8.658 0.673 -22.304 1.00 47.53 88 THR A O 1
ATOM 692 N N . ASN A 1 89 ? -6.525 0.226 -21.750 1.00 54.78 89 ASN A N 1
ATOM 693 C CA . ASN A 1 89 ? -6.677 0.479 -20.313 1.00 54.78 89 ASN A CA 1
ATOM 694 C C . ASN A 1 89 ? -6.169 1.892 -19.972 1.00 54.78 89 ASN A C 1
ATOM 696 O O . ASN A 1 89 ? -4.962 2.134 -20.075 1.00 54.78 89 ASN A O 1
ATOM 700 N N . PRO A 1 90 ? -7.039 2.830 -19.545 1.00 60.34 90 PRO A N 1
ATOM 701 C CA . PRO A 1 90 ? -6.607 4.147 -19.086 1.00 60.34 90 PRO A CA 1
ATOM 702 C C . PRO A 1 90 ? -5.593 3.994 -17.941 1.00 60.34 90 PRO A C 1
ATOM 704 O O . PRO A 1 90 ? -5.937 3.521 -16.863 1.00 60.34 90 PRO A O 1
ATOM 707 N N . GLY A 1 91 ? -4.329 4.350 -18.188 1.00 67.56 91 GLY A N 1
ATOM 708 C CA . GLY A 1 91 ? -3.235 4.268 -17.209 1.00 67.56 91 GLY A CA 1
ATOM 709 C C . GLY A 1 91 ? -2.110 3.292 -17.566 1.00 67.56 91 GLY A C 1
ATOM 710 O O . GLY A 1 91 ? -0.990 3.464 -17.068 1.00 67.56 91 GLY A O 1
ATOM 711 N N . ALA A 1 92 ? -2.364 2.305 -18.437 1.00 83.31 92 ALA A N 1
ATOM 712 C CA . ALA A 1 92 ? -1.305 1.445 -18.959 1.00 83.31 92 ALA A CA 1
ATOM 713 C C . ALA A 1 92 ? -0.407 2.260 -19.894 1.00 83.31 92 ALA A C 1
ATOM 715 O O . ALA A 1 92 ? -0.873 3.126 -20.639 1.00 83.31 92 ALA A O 1
ATOM 716 N N . LYS A 1 93 ? 0.901 2.014 -19.836 1.00 87.81 93 LYS A N 1
ATOM 717 C CA . LYS A 1 93 ? 1.870 2.766 -20.633 1.00 87.81 93 LYS A CA 1
ATOM 718 C C . LYS A 1 93 ? 2.970 1.859 -21.134 1.00 87.81 93 LYS A C 1
ATOM 720 O O . LYS A 1 93 ? 3.809 1.417 -20.360 1.00 87.81 93 LYS A O 1
ATOM 725 N N . ALA A 1 94 ? 2.996 1.635 -22.442 1.00 88.62 94 ALA A N 1
ATOM 726 C CA . ALA A 1 94 ? 4.084 0.905 -23.067 1.00 88.62 94 ALA A CA 1
ATOM 727 C C . ALA A 1 94 ? 5.404 1.671 -22.882 1.00 88.62 94 ALA A C 1
ATOM 729 O O . ALA A 1 94 ? 5.527 2.832 -23.281 1.00 88.62 94 ALA A O 1
ATOM 730 N N . ILE A 1 95 ? 6.395 0.998 -22.305 1.00 92.31 95 ILE A N 1
ATOM 731 C CA . ILE A 1 95 ? 7.790 1.432 -22.311 1.00 92.31 95 ILE A CA 1
ATOM 732 C C . ILE A 1 95 ? 8.569 0.371 -23.077 1.00 92.31 95 ILE A C 1
ATOM 734 O O . ILE A 1 95 ? 8.478 -0.810 -22.783 1.00 92.31 95 ILE A O 1
ATOM 738 N N . THR A 1 96 ? 9.267 0.765 -24.139 1.00 91.38 96 THR A N 1
ATOM 739 C CA . THR A 1 96 ? 10.066 -0.176 -24.934 1.00 91.38 96 THR A CA 1
ATOM 740 C C . THR A 1 96 ? 11.509 -0.086 -24.479 1.00 91.38 96 THR A C 1
ATOM 742 O O . THR A 1 96 ? 12.112 0.979 -24.590 1.00 91.38 96 THR A O 1
ATOM 745 N N . LEU A 1 97 ? 12.055 -1.200 -23.995 1.00 95.19 97 LEU A N 1
ATOM 746 C CA . LEU A 1 97 ? 13.456 -1.309 -23.602 1.00 95.19 97 LEU A CA 1
ATOM 747 C C . LEU A 1 97 ? 14.229 -2.149 -24.617 1.00 95.19 97 LEU A C 1
ATOM 749 O O . LEU A 1 97 ? 13.750 -3.174 -25.099 1.00 95.19 97 LEU A O 1
ATOM 753 N N . SER A 1 98 ? 15.447 -1.721 -24.935 1.00 95.50 98 SER A N 1
ATOM 754 C CA . SER A 1 98 ? 16.364 -2.444 -25.828 1.00 95.50 98 SER A CA 1
ATOM 755 C C . SER A 1 98 ? 17.533 -3.114 -25.091 1.00 95.50 98 SER A C 1
ATOM 757 O O . SER A 1 98 ? 18.404 -3.728 -25.720 1.00 95.50 98 SER A O 1
ATOM 759 N N . GLY A 1 99 ? 17.588 -2.959 -23.772 1.00 93.19 99 GLY A N 1
ATOM 760 C CA . GLY A 1 99 ? 18.563 -3.505 -22.838 1.00 93.19 99 GLY A CA 1
ATOM 761 C C . GLY A 1 99 ? 18.047 -3.353 -21.406 1.00 93.19 99 GLY A C 1
ATOM 762 O O . GLY A 1 99 ? 17.093 -2.618 -21.156 1.00 93.19 99 GLY A O 1
ATOM 763 N N . SER A 1 100 ? 18.677 -4.047 -20.462 1.00 97.81 100 SER A N 1
ATOM 764 C CA . SER A 1 100 ? 18.332 -3.922 -19.046 1.00 97.81 100 SER A CA 1
ATOM 765 C C . SER A 1 100 ? 18.779 -2.583 -18.455 1.00 97.81 100 SER A C 1
ATOM 767 O O . SER A 1 100 ? 19.774 -1.997 -18.895 1.00 97.81 100 SER A O 1
ATOM 769 N N . VAL A 1 101 ? 18.055 -2.104 -17.444 1.00 98.31 101 VAL A N 1
ATOM 770 C CA . VAL A 1 101 ? 18.258 -0.798 -16.795 1.00 98.31 101 VAL A CA 1
ATOM 771 C C . VAL A 1 101 ? 18.499 -0.975 -15.300 1.00 98.31 101 VAL A C 1
ATOM 773 O O . VAL A 1 101 ? 17.917 -1.856 -14.681 1.00 98.31 101 VAL A O 1
ATOM 776 N N . GLY A 1 102 ? 19.337 -0.127 -14.708 1.00 97.44 102 GLY A N 1
ATOM 777 C CA . GLY A 1 102 ? 19.632 -0.136 -13.278 1.00 97.44 102 GLY A CA 1
ATOM 778 C C . GLY A 1 102 ? 20.895 -0.926 -12.938 1.00 97.44 102 GLY A C 1
ATOM 779 O O . GLY A 1 102 ? 21.854 -0.979 -13.720 1.00 97.44 102 GLY A O 1
ATOM 780 N N . VAL A 1 103 ? 20.930 -1.499 -11.740 1.00 96.19 103 VAL A N 1
ATOM 781 C CA . VAL A 1 103 ? 22.113 -2.148 -11.158 1.00 96.19 103 VAL A CA 1
ATOM 782 C C . VAL A 1 103 ? 22.584 -3.306 -12.042 1.00 96.19 103 VAL A C 1
ATOM 784 O O . VAL A 1 103 ? 21.836 -4.227 -12.352 1.00 96.19 103 VAL A O 1
ATOM 787 N N . GLY A 1 104 ? 23.839 -3.245 -12.502 1.00 95.06 104 GLY A N 1
ATOM 788 C CA . GLY A 1 104 ? 24.426 -4.261 -13.389 1.00 95.06 104 GLY A CA 1
ATOM 789 C C . GLY A 1 104 ? 23.787 -4.368 -14.785 1.00 95.06 104 GLY A C 1
ATOM 790 O O . GLY A 1 104 ?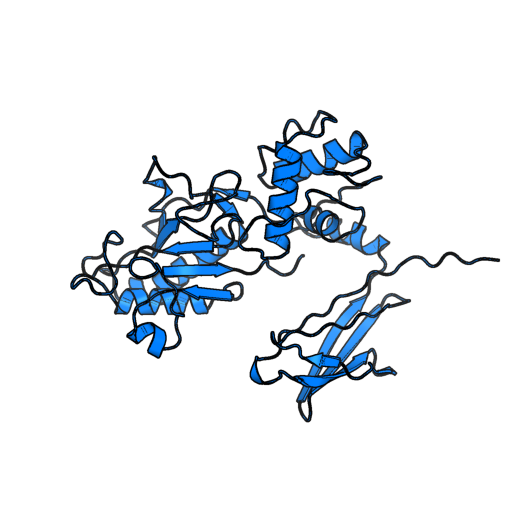 24.120 -5.290 -15.531 1.00 95.06 104 GLY A O 1
ATOM 791 N N . GLY A 1 105 ? 22.867 -3.465 -15.141 1.00 96.00 105 GLY A N 1
ATOM 792 C CA . GLY A 1 105 ? 22.189 -3.452 -16.435 1.00 96.00 105 GLY A CA 1
ATOM 793 C C . GLY A 1 105 ? 23.047 -2.901 -17.577 1.00 96.00 105 GLY A C 1
ATOM 794 O O . GLY A 1 105 ? 24.086 -2.272 -17.357 1.00 96.00 105 GLY A O 1
ATOM 795 N N . VAL A 1 106 ? 22.580 -3.092 -18.814 1.00 97.38 106 VAL A N 1
ATOM 796 C CA . VAL A 1 106 ? 23.227 -2.532 -20.019 1.00 97.38 106 VAL A CA 1
ATOM 797 C C . VAL A 1 106 ? 23.162 -1.000 -20.025 1.00 97.38 106 VAL A C 1
ATOM 799 O O . VAL A 1 106 ? 24.085 -0.354 -20.514 1.00 97.38 106 VAL A O 1
ATOM 802 N N . ASN A 1 107 ? 22.101 -0.418 -19.452 1.00 97.38 107 ASN A N 1
ATOM 803 C CA . ASN A 1 107 ? 21.964 1.020 -19.202 1.00 97.38 107 ASN A CA 1
ATOM 804 C C . ASN A 1 107 ? 22.111 1.888 -20.465 1.00 97.38 107 ASN A C 1
ATOM 806 O O . ASN A 1 107 ? 22.777 2.924 -20.464 1.00 97.38 107 ASN A O 1
ATOM 810 N N . LYS A 1 108 ? 21.472 1.480 -21.568 1.00 97.81 108 LYS A N 1
ATOM 811 C CA . LYS A 1 108 ? 21.421 2.310 -22.778 1.00 97.81 108 LYS A CA 1
ATOM 812 C C . LYS A 1 108 ? 20.698 3.623 -22.483 1.00 97.81 108 LYS A C 1
ATOM 814 O O . LYS A 1 108 ? 19.708 3.653 -21.755 1.00 97.81 108 LYS A O 1
ATOM 819 N N . ALA A 1 109 ? 21.157 4.699 -23.119 1.00 97.44 109 ALA A N 1
ATOM 820 C CA . ALA A 1 109 ? 20.672 6.053 -22.865 1.00 97.44 109 ALA A CA 1
ATOM 821 C C . ALA A 1 109 ? 19.142 6.192 -22.967 1.00 97.44 109 ALA A C 1
ATOM 823 O O . ALA A 1 109 ? 18.528 6.781 -22.083 1.00 97.44 109 ALA A O 1
ATOM 824 N N . ASN A 1 110 ? 18.519 5.638 -24.012 1.00 96.94 110 ASN A N 1
ATOM 825 C CA . ASN A 1 110 ? 17.066 5.733 -24.196 1.00 96.94 110 ASN A CA 1
ATOM 826 C C . ASN A 1 110 ? 16.287 4.903 -23.165 1.00 96.94 110 ASN A C 1
ATOM 828 O O . ASN A 1 110 ? 15.250 5.354 -22.688 1.00 96.94 110 ASN A O 1
ATOM 832 N N . ASP A 1 111 ? 16.812 3.736 -22.785 1.00 97.88 111 ASP A N 1
ATOM 833 C CA . ASP A 1 111 ? 16.174 2.837 -21.820 1.00 97.88 111 ASP A CA 1
ATOM 834 C C . ASP A 1 111 ? 16.187 3.465 -20.410 1.00 97.88 111 ASP A C 1
ATOM 836 O O . ASP A 1 111 ? 15.170 3.462 -19.717 1.00 97.88 111 ASP A O 1
ATOM 840 N N . LEU A 1 112 ? 17.300 4.104 -20.017 1.00 97.81 112 LEU A N 1
ATOM 841 C CA . LEU A 1 112 ? 17.402 4.872 -18.767 1.00 97.81 112 LEU A CA 1
ATOM 842 C C . LEU A 1 112 ? 16.368 5.998 -18.691 1.00 97.81 112 LEU A C 1
ATOM 844 O O . LEU A 1 112 ? 15.657 6.118 -17.694 1.00 97.81 112 LEU A O 1
ATOM 848 N N . LYS A 1 113 ? 16.264 6.806 -19.753 1.00 97.56 113 LYS A N 1
ATOM 849 C CA . LYS A 1 113 ? 15.289 7.903 -19.823 1.00 97.56 113 LYS A CA 1
ATOM 850 C C . LYS A 1 113 ? 13.855 7.381 -19.741 1.00 97.56 113 LYS A C 1
ATOM 852 O O . LYS A 1 113 ? 13.043 7.960 -19.027 1.00 97.56 113 LYS A O 1
ATOM 857 N N . ALA A 1 114 ? 13.554 6.270 -20.418 1.00 96.94 114 ALA A N 1
ATOM 858 C CA . ALA A 1 114 ? 12.228 5.658 -20.401 1.00 96.94 114 ALA A CA 1
ATOM 859 C C . ALA A 1 114 ? 11.824 5.171 -18.999 1.00 96.94 114 ALA A C 1
ATOM 861 O O . ALA A 1 114 ? 10.723 5.476 -18.540 1.00 96.94 114 ALA A O 1
ATOM 862 N N . VAL A 1 115 ? 12.716 4.463 -18.295 1.00 98.12 115 VAL A N 1
ATOM 863 C CA . VAL A 1 115 ? 12.440 3.973 -16.932 1.00 98.12 115 VAL A CA 1
ATOM 864 C C . VAL A 1 115 ? 12.318 5.130 -15.941 1.00 98.12 115 VAL A C 1
ATOM 866 O O . VAL A 1 115 ? 11.362 5.154 -15.168 1.00 98.12 115 VAL A O 1
ATOM 869 N N . LYS A 1 116 ? 13.218 6.124 -15.994 1.00 97.88 116 LYS A N 1
ATOM 870 C CA . LYS A 1 116 ? 13.126 7.326 -15.149 1.00 97.88 116 LYS A CA 1
ATOM 871 C C . LYS A 1 116 ? 11.820 8.077 -15.364 1.00 97.88 116 LYS A C 1
ATOM 873 O O . LYS A 1 116 ? 11.128 8.367 -14.396 1.00 97.88 116 LYS A O 1
ATOM 878 N N . ALA A 1 117 ? 11.466 8.358 -16.619 1.00 97.19 117 ALA A N 1
ATOM 879 C CA . ALA A 1 117 ? 10.232 9.066 -16.943 1.00 97.19 117 ALA A CA 1
ATOM 880 C C . ALA A 1 117 ? 9.012 8.321 -16.389 1.00 97.19 117 ALA A C 1
ATOM 882 O O . ALA A 1 117 ? 8.152 8.931 -15.758 1.00 97.19 117 ALA A O 1
ATOM 883 N N . ARG A 1 118 ? 8.965 6.991 -16.545 1.00 97.75 118 ARG A N 1
ATOM 884 C CA . ARG A 1 118 ? 7.847 6.201 -16.026 1.00 97.75 118 ARG A CA 1
ATOM 885 C C . ARG A 1 118 ? 7.790 6.184 -14.500 1.00 97.75 118 ARG A C 1
ATOM 887 O O . ARG A 1 118 ? 6.713 6.366 -13.946 1.00 97.75 118 ARG A O 1
ATOM 894 N N . LEU A 1 119 ? 8.912 5.983 -13.816 1.00 98.38 119 LEU A N 1
ATOM 895 C CA . LEU A 1 119 ? 8.942 6.025 -12.353 1.00 98.38 119 LEU A CA 1
ATOM 896 C C . LEU A 1 119 ? 8.559 7.418 -11.828 1.00 98.38 119 LEU A C 1
ATOM 898 O O . LEU A 1 119 ? 7.759 7.524 -10.904 1.00 98.38 119 LEU A O 1
ATOM 902 N N . GLN A 1 120 ? 9.033 8.494 -12.456 1.00 97.44 120 GLN A N 1
ATOM 903 C CA . GLN A 1 120 ? 8.658 9.852 -12.066 1.00 97.44 120 GLN A CA 1
ATOM 904 C C . GLN A 1 120 ? 7.155 10.120 -12.256 1.00 97.44 120 GLN A C 1
ATOM 906 O O . GLN A 1 120 ? 6.528 10.711 -11.382 1.00 97.44 120 GLN A O 1
ATOM 911 N N . GLU A 1 121 ? 6.553 9.642 -13.350 1.00 96.69 121 GLU A N 1
ATOM 912 C CA . GLU A 1 121 ? 5.095 9.692 -13.563 1.00 96.69 121 GLU A CA 1
ATOM 913 C C . GLU A 1 121 ? 4.306 8.929 -12.494 1.00 96.69 121 GLU A C 1
ATOM 915 O O . GLU A 1 121 ? 3.173 9.290 -12.180 1.00 96.69 121 GLU A O 1
ATOM 920 N N . LEU A 1 122 ? 4.902 7.876 -11.936 1.00 98.00 122 LEU A N 1
ATOM 921 C CA . LEU A 1 122 ? 4.351 7.102 -10.829 1.00 98.00 122 LEU A CA 1
ATOM 922 C C . LEU A 1 122 ? 4.669 7.726 -9.458 1.00 98.00 122 LEU A C 1
ATOM 924 O O . LEU A 1 122 ? 4.380 7.110 -8.444 1.00 98.00 122 LEU A O 1
ATOM 928 N N . GLY A 1 123 ? 5.234 8.934 -9.397 1.00 97.94 123 GLY A N 1
ATOM 929 C CA . GLY A 1 123 ? 5.477 9.654 -8.142 1.00 97.94 123 GLY A CA 1
ATOM 930 C C . GLY A 1 123 ? 6.830 9.380 -7.481 1.00 97.94 123 GLY A C 1
ATOM 931 O O . GLY A 1 123 ? 7.128 9.970 -6.446 1.00 97.94 123 GLY A O 1
ATOM 932 N N . TYR A 1 124 ? 7.698 8.568 -8.094 1.00 98.19 124 TYR A N 1
ATOM 933 C CA . TYR A 1 124 ? 9.072 8.351 -7.625 1.00 98.19 124 TYR A CA 1
ATOM 934 C C . TYR A 1 124 ? 9.968 9.521 -8.061 1.00 98.19 124 TYR A C 1
ATOM 936 O O . TYR A 1 124 ? 10.805 9.404 -8.955 1.00 98.19 124 TYR A O 1
ATOM 944 N N . THR A 1 125 ? 9.753 10.699 -7.481 1.00 96.38 125 THR A N 1
ATOM 945 C CA . THR A 1 125 ? 10.346 11.970 -7.940 1.00 96.38 125 THR A CA 1
ATOM 946 C C . THR A 1 125 ? 11.857 12.083 -7.721 1.00 96.38 125 THR A C 1
ATOM 948 O O . THR A 1 125 ? 12.497 12.950 -8.315 1.00 96.38 125 THR A O 1
ATOM 951 N N . TRP A 1 126 ? 12.448 11.187 -6.928 1.00 96.69 126 TRP A N 1
ATOM 952 C CA . TRP A 1 126 ? 13.878 11.154 -6.613 1.00 96.69 126 TRP A CA 1
ATOM 953 C C . TRP A 1 126 ? 14.717 10.313 -7.587 1.00 96.69 126 TRP A C 1
ATOM 955 O O . TRP A 1 126 ? 15.924 10.185 -7.399 1.00 96.69 126 TRP A O 1
ATOM 965 N N . VAL A 1 127 ? 14.127 9.779 -8.664 1.00 96.62 127 VAL A N 1
ATOM 966 C CA . VAL A 1 127 ? 14.829 8.968 -9.688 1.00 96.62 127 VAL A CA 1
ATOM 967 C C . VAL A 1 127 ? 15.897 9.733 -10.489 1.00 96.62 127 VAL A C 1
ATOM 969 O O . VAL A 1 127 ? 16.598 9.141 -11.313 1.00 96.62 127 VAL A O 1
ATOM 972 N N . GLY A 1 128 ? 16.026 11.043 -10.266 1.00 94.06 128 GLY A N 1
ATOM 973 C CA . GLY A 1 128 ? 16.876 11.954 -11.031 1.00 94.06 128 GLY A CA 1
ATOM 974 C C . GLY A 1 128 ? 16.167 12.538 -12.258 1.00 94.06 128 GLY A C 1
ATOM 975 O O . GLY A 1 128 ? 15.002 12.253 -12.522 1.00 94.06 128 GLY A O 1
ATOM 976 N N . ASP A 1 129 ? 16.874 13.371 -13.028 1.00 94.44 129 ASP A N 1
ATOM 977 C CA . ASP 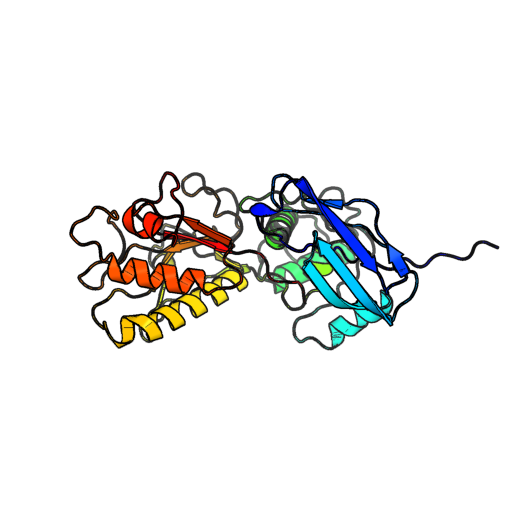A 1 129 ? 16.309 14.011 -14.226 1.00 94.44 129 ASP A CA 1
ATOM 978 C C . ASP A 1 129 ? 16.072 12.966 -15.339 1.00 94.44 129 ASP A C 1
ATOM 980 O O . ASP A 1 129 ? 17.051 12.365 -15.816 1.00 94.44 129 ASP A O 1
ATOM 984 N N . PRO A 1 130 ? 14.816 12.750 -15.792 1.00 92.88 130 PRO A N 1
ATOM 985 C CA . PRO A 1 130 ? 14.484 11.786 -16.844 1.00 92.88 130 PRO A CA 1
ATOM 986 C C . PRO A 1 130 ? 15.047 12.164 -18.219 1.00 92.88 130 PRO A C 1
ATOM 988 O O . PRO A 1 130 ? 15.092 11.321 -19.112 1.00 92.88 130 PRO A O 1
ATOM 991 N N . ASN A 1 131 ? 15.501 13.404 -18.418 1.00 93.38 131 ASN A N 1
ATOM 992 C CA . ASN A 1 131 ? 16.088 13.843 -19.683 1.00 93.38 131 ASN A CA 1
ATOM 993 C C . ASN A 1 131 ? 17.568 13.462 -19.809 1.00 93.38 131 ASN A C 1
ATOM 995 O O . ASN A 1 131 ? 18.137 13.536 -20.908 1.00 93.38 131 ASN A O 1
ATOM 999 N N . THR A 1 132 ? 18.185 13.001 -18.717 1.00 91.69 132 THR A N 1
ATOM 1000 C CA . THR A 1 132 ? 19.599 12.620 -18.663 1.00 91.69 132 THR A CA 1
ATOM 1001 C C . THR A 1 132 ? 19.777 11.099 -18.702 1.00 91.69 132 THR A C 1
ATOM 1003 O O . THR A 1 132 ? 19.054 10.364 -18.025 1.00 91.69 132 THR A O 1
ATOM 1006 N N . PRO A 1 133 ? 20.762 10.584 -19.459 1.00 92.06 133 PRO A N 1
ATOM 1007 C CA . PRO A 1 133 ? 21.073 9.158 -19.503 1.00 92.06 133 PRO A CA 1
ATOM 1008 C C . PRO A 1 133 ? 21.984 8.725 -18.340 1.00 92.06 133 PRO A C 1
ATOM 1010 O O . PRO A 1 133 ? 22.803 7.825 -18.500 1.00 92.06 133 PRO A O 1
ATOM 1013 N N . THR A 1 134 ? 21.897 9.391 -17.189 1.00 91.81 134 THR A N 1
ATOM 1014 C CA . THR A 1 134 ? 22.704 9.063 -16.010 1.00 91.81 134 THR A CA 1
ATOM 1015 C C . THR A 1 134 ? 22.042 7.939 -15.222 1.00 91.81 134 THR A C 1
ATOM 1017 O O . THR A 1 134 ? 20.821 7.920 -15.060 1.00 91.81 134 THR A O 1
ATOM 1020 N N . ARG A 1 135 ? 22.840 6.990 -14.727 1.00 91.94 135 ARG A N 1
ATOM 1021 C CA . ARG A 1 135 ? 22.394 6.011 -13.733 1.00 91.94 135 ARG A CA 1
ATOM 1022 C C . ARG A 1 135 ? 22.638 6.605 -12.348 1.00 91.94 135 ARG A C 1
ATOM 1024 O O . ARG A 1 135 ? 23.767 6.593 -11.868 1.00 91.94 135 ARG A O 1
ATOM 1031 N N . ASP A 1 136 ? 21.597 7.173 -11.755 1.00 90.56 136 ASP A N 1
ATOM 1032 C CA . ASP A 1 136 ? 21.679 7.842 -10.456 1.00 90.56 136 ASP A CA 1
ATOM 1033 C C . ASP A 1 136 ? 21.348 6.879 -9.314 1.00 90.56 136 ASP A C 1
ATOM 1035 O O . ASP A 1 136 ? 20.551 5.955 -9.479 1.00 90.56 136 ASP A O 1
ATOM 1039 N N . ARG A 1 137 ? 21.899 7.143 -8.124 1.00 95.12 137 ARG A N 1
ATOM 1040 C CA . ARG A 1 137 ? 21.560 6.397 -6.903 1.00 95.12 137 ARG A CA 1
ATOM 1041 C C . ARG A 1 137 ? 20.047 6.372 -6.654 1.00 95.12 137 ARG A C 1
ATOM 1043 O O . ARG A 1 137 ? 19.501 5.320 -6.346 1.00 95.12 137 ARG A O 1
ATOM 1050 N N . GLY A 1 138 ? 19.370 7.499 -6.879 1.00 96.50 138 GLY A N 1
ATOM 1051 C CA . GLY A 1 138 ? 17.919 7.592 -6.720 1.00 96.50 138 GLY A CA 1
ATOM 1052 C C . GLY A 1 138 ? 17.131 6.713 -7.698 1.00 96.50 138 GLY A C 1
ATOM 1053 O O . GLY A 1 138 ? 16.100 6.166 -7.320 1.00 96.50 138 GLY A O 1
ATOM 1054 N N . LEU A 1 139 ? 17.629 6.497 -8.925 1.00 97.75 139 LEU A N 1
ATOM 1055 C CA . LEU A 1 139 ? 17.031 5.532 -9.856 1.00 97.75 139 LEU A CA 1
ATOM 1056 C C . LEU A 1 139 ? 17.164 4.102 -9.316 1.00 97.75 139 LEU A C 1
ATOM 1058 O O . LEU A 1 139 ? 16.201 3.342 -9.359 1.00 97.75 139 LEU A O 1
ATOM 1062 N N . GLU A 1 140 ? 18.342 3.735 -8.809 1.00 97.50 140 GLU A N 1
ATOM 1063 C CA . GLU A 1 140 ? 18.570 2.406 -8.231 1.00 97.50 140 GLU A CA 1
ATOM 1064 C C . GLU A 1 140 ? 17.656 2.163 -7.023 1.00 97.50 140 GLU A C 1
ATOM 1066 O O . GLU A 1 140 ? 16.968 1.146 -6.976 1.00 97.50 140 GLU A O 1
ATOM 1071 N N . GLU A 1 141 ? 17.601 3.107 -6.083 1.00 97.94 141 GLU A N 1
ATOM 1072 C CA . GLU A 1 141 ? 16.760 3.030 -4.881 1.00 97.94 141 GLU A CA 1
ATOM 1073 C C . GLU A 1 141 ? 15.268 2.953 -5.233 1.00 97.94 141 GLU A C 1
ATOM 1075 O O . GLU A 1 141 ? 14.559 2.094 -4.709 1.00 97.94 141 GLU A O 1
ATOM 1080 N N . ALA A 1 142 ? 14.797 3.765 -6.185 1.00 98.56 142 ALA A N 1
ATOM 1081 C CA . ALA A 1 142 ? 13.412 3.713 -6.646 1.00 98.56 142 ALA A CA 1
ATOM 1082 C C . ALA A 1 142 ? 13.058 2.370 -7.306 1.00 98.56 142 ALA A C 1
ATOM 1084 O O . ALA A 1 142 ? 11.978 1.840 -7.050 1.00 98.56 142 ALA A O 1
ATOM 1085 N N . ILE A 1 143 ? 13.953 1.783 -8.116 1.00 98.75 143 ILE A N 1
ATOM 1086 C CA . ILE A 1 143 ? 13.718 0.452 -8.702 1.00 98.75 143 ILE A CA 1
ATOM 1087 C C . ILE A 1 143 ? 13.636 -0.604 -7.594 1.00 98.75 143 ILE A C 1
ATOM 1089 O O . ILE A 1 143 ? 12.720 -1.425 -7.616 1.00 98.75 143 ILE A O 1
ATOM 1093 N N . ARG A 1 144 ? 14.541 -0.572 -6.606 1.00 98.75 144 ARG A N 1
ATOM 1094 C CA . ARG A 1 144 ? 14.518 -1.523 -5.480 1.00 98.75 144 ARG A CA 1
ATOM 1095 C C . ARG A 1 144 ? 13.228 -1.420 -4.676 1.00 98.75 144 ARG A C 1
ATOM 1097 O O . ARG A 1 144 ? 12.630 -2.448 -4.350 1.00 98.75 144 ARG A O 1
ATOM 1104 N N . LEU A 1 145 ? 12.781 -0.199 -4.387 1.00 98.75 145 LEU A N 1
ATOM 1105 C CA . LEU A 1 145 ? 11.514 0.046 -3.705 1.00 98.75 145 LEU A CA 1
ATOM 1106 C C . LEU A 1 145 ? 10.339 -0.479 -4.540 1.00 98.75 145 LEU A C 1
ATOM 1108 O O . LEU A 1 145 ? 9.561 -1.293 -4.051 1.00 98.75 145 LEU A O 1
ATOM 1112 N N . PHE A 1 146 ? 10.255 -0.099 -5.817 1.00 98.81 146 PHE A N 1
ATOM 1113 C CA . PHE A 1 146 ? 9.199 -0.544 -6.732 1.00 98.81 146 PHE A CA 1
ATOM 1114 C C . PHE A 1 146 ? 9.113 -2.075 -6.818 1.00 98.81 146 PHE A C 1
ATOM 1116 O O . PHE A 1 146 ? 8.029 -2.643 -6.732 1.00 98.81 146 PHE A O 1
ATOM 1123 N N . GLN A 1 147 ? 10.252 -2.760 -6.929 1.00 98.62 147 GLN A N 1
ATOM 1124 C CA . GLN A 1 147 ? 10.329 -4.225 -6.935 1.00 98.62 147 GLN A CA 1
ATOM 1125 C C . GLN A 1 147 ? 9.847 -4.854 -5.624 1.00 98.62 147 GLN A C 1
ATOM 1127 O O . GLN A 1 147 ? 9.155 -5.873 -5.626 1.00 98.62 147 GLN A O 1
ATOM 1132 N N . SER A 1 148 ? 10.205 -4.243 -4.497 1.00 98.25 148 SER A N 1
ATOM 1133 C CA . SER A 1 148 ? 9.791 -4.710 -3.172 1.00 98.25 148 SER A CA 1
ATOM 1134 C C . SER A 1 148 ? 8.279 -4.558 -3.007 1.00 98.25 148 SER A C 1
ATOM 1136 O O . SER A 1 148 ? 7.611 -5.497 -2.583 1.00 98.25 148 SER A O 1
ATOM 1138 N N . ILE A 1 149 ? 7.725 -3.441 -3.486 1.00 98.56 149 ILE A N 1
ATOM 1139 C CA . ILE A 1 149 ? 6.285 -3.184 -3.523 1.00 98.56 149 ILE A CA 1
ATOM 1140 C C . ILE A 1 149 ? 5.561 -4.244 -4.350 1.00 98.56 149 ILE A C 1
ATOM 1142 O O . ILE A 1 149 ? 4.686 -4.924 -3.834 1.00 98.56 149 ILE A O 1
ATOM 1146 N N . ILE A 1 150 ? 5.925 -4.445 -5.620 1.00 97.31 150 ILE A N 1
ATOM 1147 C CA . ILE A 1 150 ? 5.186 -5.352 -6.524 1.00 97.31 150 ILE A CA 1
ATOM 1148 C C . ILE A 1 150 ? 5.297 -6.837 -6.143 1.00 97.31 150 ILE A C 1
ATOM 1150 O O . ILE A 1 150 ? 4.557 -7.664 -6.676 1.00 97.31 150 ILE A O 1
ATOM 1154 N N . THR A 1 151 ? 6.224 -7.183 -5.247 1.00 95.00 151 THR A N 1
ATOM 1155 C CA . THR A 1 151 ? 6.370 -8.529 -4.666 1.00 95.00 151 THR A CA 1
ATOM 1156 C C . THR A 1 151 ? 5.709 -8.657 -3.292 1.00 95.00 151 THR A C 1
ATOM 1158 O O . THR A 1 151 ? 5.639 -9.760 -2.753 1.00 95.00 151 THR A O 1
ATOM 1161 N N . GLY A 1 152 ? 5.198 -7.555 -2.736 1.00 94.19 152 GLY A N 1
ATOM 1162 C CA . GLY A 1 152 ? 4.573 -7.509 -1.420 1.00 94.19 152 GLY A CA 1
ATOM 1163 C C . GLY A 1 152 ? 5.572 -7.611 -0.270 1.00 94.19 152 GLY A C 1
ATOM 1164 O O . GLY A 1 152 ? 5.201 -8.039 0.817 1.00 94.19 152 GLY A O 1
ATOM 1165 N N . SER A 1 153 ? 6.845 -7.289 -0.477 1.00 93.19 153 SER A N 1
ATOM 1166 C CA . SER A 1 153 ? 7.816 -7.289 0.616 1.00 93.19 153 SER A CA 1
ATOM 1167 C C . SER A 1 153 ? 7.547 -6.125 1.562 1.00 93.19 153 SER A C 1
ATOM 1169 O O . SER A 1 153 ? 7.290 -5.022 1.103 1.00 93.19 153 SER A O 1
ATOM 1171 N N . SER A 1 154 ? 7.655 -6.376 2.864 1.00 90.88 154 SER A N 1
ATOM 1172 C CA . SER A 1 154 ? 7.603 -5.355 3.914 1.00 90.88 154 SER A CA 1
ATOM 1173 C C . SER A 1 154 ? 8.849 -4.468 3.903 1.00 90.88 154 SER A C 1
ATOM 1175 O O . SER A 1 154 ? 8.767 -3.256 4.044 1.00 90.88 154 SER A O 1
ATOM 1177 N N . THR A 1 155 ? 10.007 -5.076 3.648 1.00 93.81 155 THR A N 1
ATOM 1178 C CA . THR A 1 155 ? 11.302 -4.389 3.597 1.00 93.81 155 THR A CA 1
ATOM 1179 C C . THR A 1 155 ? 11.836 -4.296 2.173 1.00 93.81 155 THR A C 1
ATOM 1181 O O . THR A 1 155 ? 11.431 -5.068 1.291 1.00 93.81 155 THR A O 1
ATOM 1184 N N . ILE A 1 156 ? 12.770 -3.381 1.924 1.00 94.56 156 ILE A N 1
ATOM 1185 C CA . ILE A 1 156 ? 13.407 -3.229 0.620 1.00 94.56 156 ILE A CA 1
ATOM 1186 C C . ILE A 1 156 ? 14.325 -4.427 0.345 1.00 94.56 156 ILE A C 1
ATOM 1188 O O . ILE A 1 156 ? 15.363 -4.619 0.975 1.00 94.56 156 ILE A O 1
ATOM 1192 N N . LYS A 1 157 ? 13.948 -5.233 -0.652 1.00 93.44 157 LYS A N 1
ATOM 1193 C CA . LYS A 1 157 ? 14.681 -6.433 -1.100 1.00 93.44 157 LYS A CA 1
ATOM 1194 C C . LYS A 1 157 ? 14.941 -6.475 -2.604 1.00 93.44 157 LYS A C 1
ATOM 1196 O O . LYS A 1 157 ? 15.598 -7.399 -3.078 1.00 93.44 157 LYS A O 1
ATOM 1201 N N . GLY A 1 158 ? 14.417 -5.508 -3.356 1.00 95.31 158 GLY A N 1
ATOM 1202 C CA . GLY A 1 158 ? 14.634 -5.414 -4.796 1.00 95.31 158 GLY A CA 1
ATOM 1203 C C . GLY A 1 158 ? 16.120 -5.364 -5.149 1.00 95.31 158 GLY A C 1
ATOM 1204 O O . GLY A 1 158 ? 16.937 -4.831 -4.394 1.00 95.31 158 GLY A O 1
ATOM 1205 N N . ASP A 1 159 ? 16.481 -5.914 -6.305 1.00 97.31 159 ASP A N 1
ATOM 1206 C CA . ASP A 1 159 ? 17.861 -5.973 -6.793 1.00 97.31 159 ASP A CA 1
ATOM 1207 C C . ASP A 1 159 ? 18.310 -4.688 -7.514 1.00 97.31 159 ASP A C 1
ATOM 1209 O O . ASP A 1 159 ? 19.511 -4.459 -7.682 1.00 97.31 159 ASP A O 1
ATOM 1213 N N . GLY A 1 160 ? 17.363 -3.816 -7.871 1.00 97.81 160 GLY A N 1
ATOM 1214 C CA . GLY A 1 160 ? 17.615 -2.548 -8.546 1.00 97.81 160 GLY A CA 1
ATOM 1215 C C . GLY A 1 160 ? 17.770 -2.672 -10.061 1.00 97.81 160 GLY A C 1
ATOM 1216 O O . GLY A 1 160 ? 18.273 -1.732 -10.681 1.00 97.81 160 GLY A O 1
ATOM 1217 N N . ARG A 1 161 ? 17.379 -3.802 -10.665 1.00 98.00 161 ARG A N 1
ATOM 1218 C CA . ARG A 1 161 ? 17.527 -4.086 -12.097 1.00 98.00 161 ARG A CA 1
ATOM 1219 C C . ARG A 1 161 ? 16.189 -4.352 -12.798 1.00 98.00 161 ARG A C 1
ATOM 1221 O O . ARG A 1 161 ? 15.360 -5.146 -12.372 1.00 98.00 161 ARG A O 1
ATOM 1228 N N . VAL A 1 162 ? 15.988 -3.703 -13.938 1.00 98.12 162 VAL A N 1
ATOM 1229 C CA . VAL A 1 162 ? 14.839 -3.910 -14.824 1.00 98.12 162 VAL A CA 1
ATOM 1230 C C . VAL A 1 162 ? 15.309 -4.670 -16.057 1.00 98.12 162 VAL A C 1
ATOM 1232 O O . VAL A 1 162 ? 15.999 -4.101 -16.905 1.00 98.12 162 VAL A O 1
ATOM 1235 N N . ASP A 1 163 ? 14.936 -5.942 -16.164 1.00 95.19 163 ASP A N 1
ATOM 1236 C CA . ASP A 1 163 ? 15.167 -6.759 -17.355 1.00 95.19 163 ASP A CA 1
ATOM 1237 C C . ASP A 1 163 ? 13.956 -6.740 -18.299 1.00 95.19 163 ASP A C 1
ATOM 1239 O O . ASP A 1 163 ? 12.807 -6.549 -17.889 1.00 95.19 163 ASP A O 1
ATOM 1243 N N . ILE A 1 164 ? 14.237 -6.882 -19.597 1.00 93.81 164 ILE A N 1
ATOM 1244 C CA . ILE A 1 164 ? 13.237 -6.764 -20.662 1.00 93.81 164 ILE A CA 1
ATOM 1245 C C . ILE A 1 164 ? 12.201 -7.876 -20.505 1.00 93.81 164 ILE A C 1
ATOM 1247 O O . ILE A 1 164 ? 12.539 -9.044 -20.363 1.00 93.81 164 ILE A O 1
ATOM 1251 N N . ASP A 1 165 ? 10.937 -7.478 -20.567 1.00 89.25 165 ASP A N 1
ATOM 1252 C CA . ASP A 1 165 ? 9.745 -8.331 -20.462 1.00 89.25 165 ASP A CA 1
ATOM 1253 C C . ASP A 1 165 ? 9.625 -9.150 -19.171 1.00 89.25 165 ASP A C 1
ATOM 1255 O O . ASP A 1 165 ? 8.726 -9.982 -19.056 1.00 89.25 165 ASP A O 1
ATOM 1259 N N . GLU A 1 166 ? 10.449 -8.863 -18.164 1.00 91.88 166 GLU A N 1
ATOM 1260 C CA . GLU A 1 166 ? 10.336 -9.464 -16.840 1.00 91.88 166 GLU A CA 1
ATOM 1261 C C . GLU A 1 166 ? 9.355 -8.706 -15.932 1.00 91.88 166 GLU A C 1
ATOM 1263 O O . GLU A 1 166 ? 8.754 -7.695 -16.309 1.00 91.88 166 GLU A O 1
ATOM 1268 N N . MET A 1 167 ? 9.166 -9.209 -14.708 1.00 91.12 167 MET A N 1
ATOM 1269 C CA . MET A 1 167 ? 8.139 -8.749 -13.770 1.00 91.12 167 MET A CA 1
ATOM 1270 C C . MET A 1 167 ? 8.149 -7.228 -13.567 1.00 91.12 167 MET A C 1
ATOM 1272 O O . MET A 1 167 ? 7.096 -6.600 -13.688 1.00 91.12 167 MET A O 1
ATOM 1276 N N . THR A 1 168 ? 9.318 -6.633 -13.314 1.00 97.06 168 THR A N 1
ATOM 1277 C CA . THR A 1 168 ? 9.464 -5.185 -13.094 1.00 97.06 168 THR A CA 1
ATOM 1278 C C . THR A 1 168 ? 9.094 -4.383 -14.338 1.00 97.06 168 THR A C 1
ATOM 1280 O O . THR A 1 168 ? 8.339 -3.418 -14.248 1.00 97.06 168 THR A O 1
ATOM 1283 N N . HIS A 1 169 ? 9.566 -4.805 -15.515 1.00 97.69 169 HIS A N 1
ATOM 1284 C CA . HIS A 1 169 ? 9.254 -4.144 -16.781 1.00 97.69 169 HIS A CA 1
ATOM 1285 C C . HIS A 1 169 ? 7.758 -4.208 -17.105 1.00 97.69 169 HIS A C 1
ATOM 1287 O O . HIS A 1 169 ? 7.164 -3.221 -17.533 1.00 97.69 169 HIS A O 1
ATOM 1293 N N . GLN A 1 170 ? 7.125 -5.353 -16.864 1.00 94.62 170 GLN A N 1
ATOM 1294 C CA . GLN A 1 170 ? 5.688 -5.526 -17.058 1.00 94.62 170 GLN A CA 1
ATOM 1295 C C . GLN A 1 170 ? 4.870 -4.686 -16.064 1.00 94.62 170 GLN A C 1
ATOM 1297 O O . GLN A 1 170 ? 3.859 -4.102 -16.442 1.00 94.62 170 GLN A O 1
ATOM 1302 N N . TRP A 1 171 ? 5.300 -4.591 -14.803 1.00 97.06 171 TRP A N 1
ATOM 1303 C CA . TRP A 1 171 ? 4.641 -3.750 -13.802 1.00 97.06 171 TRP A CA 1
ATOM 1304 C C . TRP A 1 171 ? 4.792 -2.260 -14.082 1.00 97.06 171 TRP A C 1
ATOM 1306 O O . TRP A 1 171 ? 3.823 -1.530 -13.922 1.00 97.06 171 TRP A O 1
ATOM 1316 N N . LEU A 1 172 ? 5.950 -1.803 -14.565 1.00 97.94 172 LEU A N 1
ATOM 1317 C CA . LEU A 1 172 ? 6.111 -0.420 -15.018 1.00 97.94 172 LEU A CA 1
ATOM 1318 C C . LEU A 1 172 ? 5.114 -0.071 -16.131 1.00 97.94 172 LEU A C 1
ATOM 1320 O O . LEU A 1 172 ? 4.675 1.072 -16.213 1.00 97.94 172 LEU A O 1
ATOM 1324 N N . GLN A 1 173 ? 4.714 -1.041 -16.954 1.00 95.62 173 GLN A N 1
ATOM 1325 C CA . GLN A 1 173 ? 3.751 -0.833 -18.037 1.00 95.62 173 GLN A CA 1
ATOM 1326 C C . GLN A 1 173 ? 2.282 -0.943 -17.608 1.00 95.62 173 GLN A C 1
ATOM 1328 O O . GLN A 1 173 ? 1.403 -0.482 -18.339 1.00 95.62 173 GLN A O 1
ATOM 1333 N N . ALA A 1 174 ? 2.013 -1.532 -16.442 1.00 92.12 174 ALA A N 1
ATOM 1334 C CA . ALA A 1 174 ? 0.666 -1.817 -15.963 1.00 92.12 174 ALA A CA 1
ATOM 1335 C C . ALA A 1 174 ? -0.145 -0.542 -15.696 1.00 92.12 174 ALA A C 1
ATOM 1337 O O . ALA A 1 174 ? 0.407 0.500 -15.320 1.00 92.12 174 ALA A O 1
ATOM 1338 N N . ALA A 1 175 ? -1.467 -0.636 -15.856 1.00 91.12 175 ALA A N 1
ATOM 1339 C CA . ALA A 1 175 ? -2.374 0.477 -15.588 1.00 91.12 175 ALA A CA 1
ATOM 1340 C C . ALA A 1 175 ? -2.465 0.801 -14.102 1.00 91.12 175 ALA A C 1
ATOM 1342 O O . ALA A 1 175 ? -2.528 1.966 -13.711 1.00 91.12 175 ALA A O 1
ATOM 1343 N N . ASN A 1 176 ? -2.413 -0.243 -13.283 1.00 93.56 176 ASN A N 1
ATOM 1344 C CA . ASN A 1 176 ? -2.441 -0.148 -11.837 1.00 93.56 176 ASN A CA 1
ATOM 1345 C C . ASN A 1 176 ? -1.043 -0.198 -11.211 1.00 93.56 176 ASN A C 1
ATOM 1347 O O . ASN A 1 176 ? -0.943 -0.544 -10.039 1.00 93.56 176 ASN A O 1
ATOM 1351 N N . ALA A 1 177 ? 0.023 0.122 -11.959 1.00 97.69 177 ALA A N 1
ATOM 1352 C CA . ALA A 1 177 ? 1.378 0.215 -11.413 1.00 97.69 177 ALA A CA 1
ATOM 1353 C C . ALA A 1 177 ? 1.393 1.067 -10.128 1.00 97.69 177 ALA A C 1
ATOM 1355 O O . ALA A 1 177 ? 0.719 2.105 -10.095 1.00 97.69 177 ALA A O 1
ATOM 1356 N N . PRO A 1 178 ? 2.130 0.664 -9.075 1.00 98.06 178 PRO A N 1
ATOM 1357 C CA . PRO A 1 178 ? 2.093 1.365 -7.802 1.00 98.06 178 PRO A CA 1
ATOM 1358 C C . PRO A 1 178 ? 2.593 2.791 -7.992 1.00 98.06 178 PRO A C 1
ATOM 1360 O O . PRO A 1 178 ? 3.752 3.027 -8.320 1.00 98.06 178 PRO A O 1
ATOM 1363 N N . LYS A 1 179 ? 1.690 3.747 -7.800 1.00 98.56 179 LYS A N 1
ATOM 1364 C CA . LYS A 1 179 ? 2.038 5.147 -7.603 1.00 98.56 179 LYS A CA 1
ATOM 1365 C C . LYS A 1 179 ? 2.490 5.349 -6.166 1.00 98.56 179 LYS A C 1
ATOM 1367 O O . LYS A 1 179 ? 1.786 4.901 -5.258 1.00 98.56 179 LYS A O 1
ATOM 1372 N N . TRP A 1 180 ? 3.609 6.034 -5.993 1.00 98.44 180 TRP A N 1
ATOM 1373 C CA . TRP A 1 180 ? 4.099 6.519 -4.716 1.00 98.44 180 TRP A CA 1
ATOM 1374 C C . TRP A 1 180 ? 3.484 7.886 -4.427 1.00 98.44 180 TRP A C 1
ATOM 1376 O O . TRP A 1 180 ? 3.643 8.824 -5.211 1.00 98.44 180 TRP A O 1
ATOM 1386 N N . VAL A 1 181 ? 2.720 7.984 -3.346 1.00 97.38 181 VAL A N 1
ATOM 1387 C CA . VAL A 1 181 ? 1.902 9.158 -3.036 1.00 97.38 181 VAL A CA 1
ATOM 1388 C C . VAL A 1 181 ? 2.056 9.547 -1.575 1.00 97.38 181 VAL A C 1
ATOM 1390 O O . VAL A 1 181 ? 2.335 8.707 -0.722 1.00 97.38 181 VAL A O 1
ATOM 1393 N N . LEU A 1 182 ? 1.826 10.829 -1.300 1.00 94.94 182 LEU A N 1
ATOM 1394 C CA . LEU A 1 182 ? 1.496 11.275 0.046 1.00 94.94 182 LEU A CA 1
ATOM 1395 C C . LEU A 1 182 ? 0.125 10.697 0.421 1.00 94.94 182 LEU A C 1
ATOM 1397 O O . LEU A 1 182 ? -0.795 10.720 -0.406 1.00 94.94 182 LEU A O 1
ATOM 1401 N N . MET A 1 183 ? -0.007 10.191 1.641 1.00 95.19 183 MET A N 1
ATOM 1402 C CA . MET A 1 183 ? -1.260 9.667 2.165 1.00 95.19 183 MET A CA 1
ATOM 1403 C C . MET A 1 183 ? -2.354 10.742 2.169 1.00 95.19 183 MET A C 1
ATOM 1405 O O . MET A 1 183 ? -2.055 11.944 2.200 1.00 95.19 183 MET A O 1
ATOM 1409 N N . PRO A 1 184 ? -3.638 10.338 2.104 1.00 92.12 184 PRO A N 1
ATOM 1410 C CA . PRO A 1 184 ? -4.745 11.280 2.059 1.00 92.12 184 PRO A CA 1
ATOM 1411 C C . PRO A 1 184 ? -4.685 12.289 3.210 1.00 92.12 184 PRO A C 1
ATOM 1413 O O . PRO A 1 184 ? -4.281 11.970 4.329 1.00 92.12 184 PRO A O 1
ATOM 1416 N N . LYS A 1 185 ? -5.107 13.525 2.930 1.00 92.06 185 LYS A N 1
ATOM 1417 C CA . LYS A 1 185 ? -5.300 14.538 3.972 1.00 92.06 185 LYS A CA 1
ATOM 1418 C C . LYS A 1 185 ? -6.493 14.156 4.840 1.00 92.06 185 LYS A C 1
ATOM 1420 O O . LYS A 1 185 ? -7.423 13.529 4.338 1.00 92.06 185 LYS A O 1
ATOM 1425 N N . SER A 1 186 ? -6.482 14.595 6.097 1.00 93.38 186 SER A N 1
ATOM 1426 C CA . SER A 1 186 ? -7.639 14.483 6.986 1.00 93.38 186 SER A CA 1
ATOM 1427 C C . SER A 1 186 ? -8.913 14.971 6.303 1.00 93.38 186 SER A C 1
ATOM 1429 O O . SER A 1 186 ? -8.922 16.029 5.670 1.00 93.38 186 SER A O 1
ATOM 1431 N N . ASP A 1 187 ? -9.980 14.206 6.491 1.00 92.31 187 ASP A N 1
ATOM 1432 C CA . ASP A 1 187 ? -11.327 14.509 6.029 1.00 92.31 187 ASP A CA 1
ATOM 1433 C C . ASP A 1 187 ? -12.309 14.170 7.162 1.00 92.31 187 ASP A C 1
ATOM 1435 O O . ASP A 1 187 ? -12.923 13.095 7.175 1.00 92.31 187 ASP A O 1
ATOM 1439 N N . PRO A 1 188 ? -12.397 15.047 8.182 1.00 90.19 188 PRO A N 1
ATOM 1440 C CA . PRO A 1 188 ? -13.202 14.781 9.369 1.00 90.19 188 PRO A CA 1
ATOM 1441 C C . PRO A 1 188 ? -14.686 14.590 9.043 1.00 90.19 188 PRO A C 1
ATOM 1443 O O . PRO A 1 188 ? -15.353 13.793 9.702 1.00 90.19 188 PRO A O 1
ATOM 1446 N N . ASP A 1 189 ? -15.183 15.263 8.001 1.00 86.81 189 ASP A N 1
ATOM 1447 C CA . ASP A 1 189 ? -16.575 15.164 7.554 1.00 86.81 189 ASP A CA 1
ATOM 1448 C C . ASP A 1 189 ? -16.921 13.741 7.083 1.00 86.81 189 ASP A C 1
ATOM 1450 O O . ASP A 1 189 ? -18.057 13.299 7.242 1.00 86.81 189 ASP A O 1
ATOM 1454 N N . ASN A 1 190 ? -15.929 12.995 6.585 1.00 85.50 190 ASN A N 1
ATOM 1455 C CA . ASN A 1 190 ? -16.058 11.593 6.179 1.00 85.50 190 ASN A CA 1
ATOM 1456 C C . ASN A 1 190 ? -15.427 10.603 7.168 1.00 85.50 190 ASN A C 1
ATOM 1458 O O . ASN A 1 190 ? -15.188 9.444 6.830 1.00 85.50 190 ASN A O 1
ATOM 1462 N N . GLY A 1 191 ? -15.161 11.025 8.405 1.00 91.19 191 GLY A N 1
ATOM 1463 C CA . GLY A 1 191 ? -14.700 10.102 9.437 1.00 91.19 191 GLY A CA 1
ATOM 1464 C C . GLY A 1 191 ? -13.196 9.839 9.462 1.00 91.19 191 GLY A C 1
ATOM 1465 O O . GLY A 1 191 ? -12.776 8.971 10.227 1.00 91.19 191 GLY A O 1
ATOM 1466 N N . PHE A 1 192 ? -12.395 10.567 8.677 1.00 95.88 192 PHE A N 1
ATOM 1467 C CA . PHE A 1 192 ? -10.967 10.309 8.495 1.00 95.88 192 PHE A CA 1
ATOM 1468 C C . PHE A 1 192 ? -10.076 11.383 9.117 1.00 95.88 192 PHE A C 1
ATOM 1470 O O . PHE A 1 192 ? -10.247 12.578 8.869 1.00 95.88 192 PHE A O 1
ATOM 1477 N N . ILE A 1 193 ? -9.048 10.953 9.845 1.00 95.94 193 ILE A N 1
ATOM 1478 C CA . ILE A 1 193 ? -7.954 11.811 10.295 1.00 95.94 193 ILE A CA 1
ATOM 1479 C C . ILE A 1 193 ? -6.626 11.187 9.864 1.00 95.94 193 ILE A C 1
ATOM 1481 O O . ILE A 1 193 ? -6.349 10.028 10.154 1.00 95.94 193 ILE A O 1
ATOM 1485 N N . ASN A 1 194 ? -5.777 11.975 9.214 1.00 92.81 194 ASN A N 1
ATOM 1486 C CA . ASN A 1 194 ? -4.366 11.650 9.090 1.00 92.81 194 ASN A CA 1
ATOM 1487 C C . ASN A 1 194 ? -3.619 12.353 10.230 1.00 92.81 194 ASN A C 1
ATOM 1489 O O . ASN A 1 194 ? -3.438 13.573 10.197 1.00 92.81 194 ASN A O 1
ATOM 1493 N N . GLY A 1 195 ? -3.302 11.595 11.282 1.00 85.44 195 GLY A N 1
ATOM 1494 C CA . GLY A 1 195 ? -2.631 12.128 12.461 1.00 85.44 195 GLY A CA 1
ATOM 1495 C C . GLY A 1 195 ? -1.136 12.350 12.244 1.00 85.44 195 GLY A C 1
ATOM 1496 O O . GLY A 1 195 ? -0.585 13.235 12.892 1.00 85.44 195 GLY A O 1
ATOM 1497 N N . GLU A 1 196 ? -0.521 11.624 11.310 1.00 78.94 196 GLU A N 1
ATOM 1498 C CA . GLU A 1 196 ? 0.897 11.751 10.954 1.00 78.94 196 GLU A CA 1
ATOM 1499 C C . GLU A 1 196 ? 1.173 13.048 10.178 1.00 78.94 196 GLU A C 1
ATOM 1501 O O . GLU A 1 196 ? 2.022 13.832 10.583 1.00 78.94 196 GLU A O 1
ATOM 1506 N N . LEU A 1 197 ? 0.321 13.424 9.213 1.00 73.25 197 LEU A N 1
ATOM 1507 C CA . LEU A 1 197 ? 0.435 14.722 8.518 1.00 73.25 197 LEU A CA 1
ATOM 1508 C C . LEU A 1 197 ? 0.380 15.947 9.453 1.00 73.25 197 LEU A C 1
ATOM 1510 O O . LEU A 1 197 ? 0.785 17.049 9.064 1.00 73.25 197 LEU A O 1
ATOM 1514 N N . ALA A 1 198 ? -0.181 15.799 10.656 1.00 67.00 198 ALA A N 1
ATOM 1515 C CA . ALA A 1 198 ? -0.193 16.850 11.671 1.00 67.00 198 ALA A CA 1
ATOM 1516 C C . ALA A 1 198 ? 1.111 16.898 12.497 1.00 67.00 198 ALA A C 1
ATOM 1518 O O . ALA A 1 198 ? 1.389 17.921 13.129 1.00 67.00 198 ALA A O 1
ATOM 1519 N N . GLN A 1 199 ? 1.914 15.831 12.476 1.00 70.12 199 GLN A N 1
ATOM 1520 C CA . GLN A 1 199 ? 3.213 15.702 13.130 1.00 70.12 199 GLN A CA 1
ATOM 1521 C C . GLN A 1 199 ? 4.336 16.089 12.164 1.00 70.12 199 GLN A C 1
ATOM 1523 O O . GLN A 1 199 ? 4.976 15.265 11.537 1.00 70.12 199 GLN A O 1
ATOM 1528 N N . THR A 1 200 ? 4.645 17.381 12.064 1.00 65.44 200 THR A N 1
ATOM 1529 C CA . THR A 1 200 ? 5.635 17.879 11.085 1.00 65.44 200 THR A CA 1
ATOM 1530 C C . THR A 1 200 ? 7.087 17.429 11.314 1.00 65.44 200 THR A C 1
ATOM 1532 O O . THR A 1 200 ? 7.962 17.760 10.509 1.00 65.44 200 THR A O 1
ATOM 1535 N N . GLU A 1 201 ? 7.366 16.776 12.442 1.00 68.50 201 GLU A N 1
ATOM 1536 C CA . GLU A 1 201 ? 8.694 16.266 12.804 1.00 68.50 201 GLU A CA 1
ATOM 1537 C C . GLU A 1 201 ? 8.920 14.835 12.309 1.00 68.50 201 GLU A C 1
ATOM 1539 O O . GLU A 1 201 ? 10.060 14.495 11.978 1.00 68.50 201 GLU A O 1
ATOM 1544 N N . ASP A 1 202 ? 7.844 14.055 12.190 1.00 70.81 202 ASP A N 1
ATOM 1545 C CA . ASP A 1 202 ? 7.851 12.732 11.589 1.00 70.81 202 ASP A CA 1
ATOM 1546 C C . ASP A 1 202 ? 7.416 12.820 10.108 1.00 70.81 202 ASP A C 1
ATOM 1548 O O . ASP A 1 202 ? 6.864 13.827 9.657 1.00 70.81 202 ASP A O 1
ATOM 1552 N N . LYS A 1 203 ? 7.857 11.880 9.271 1.00 82.50 203 LYS A N 1
ATOM 1553 C CA . LYS A 1 203 ? 7.671 11.924 7.809 1.00 82.50 203 LYS A CA 1
ATOM 1554 C C . LYS A 1 203 ? 7.128 10.614 7.259 1.00 82.50 203 LYS A C 1
ATOM 1556 O O . LYS A 1 203 ? 7.336 10.340 6.071 1.00 82.50 203 LYS A O 1
ATOM 1561 N N . HIS A 1 204 ? 6.448 9.814 8.073 1.00 89.94 204 HIS A N 1
ATOM 1562 C CA . HIS A 1 204 ? 5.933 8.507 7.678 1.00 89.94 204 HIS A CA 1
ATOM 1563 C C . HIS A 1 204 ? 4.617 8.587 6.880 1.00 89.94 204 HIS A C 1
ATOM 1565 O O . HIS A 1 204 ? 3.848 7.638 6.856 1.00 89.94 204 HIS A O 1
ATOM 1571 N N . ASP A 1 205 ? 4.367 9.675 6.147 1.00 90.62 205 ASP A N 1
ATOM 1572 C CA . ASP A 1 205 ? 3.122 9.922 5.406 1.00 90.62 205 ASP A CA 1
ATOM 1573 C C . ASP A 1 205 ? 3.089 9.384 3.970 1.00 90.62 205 ASP A C 1
ATOM 1575 O O . ASP A 1 205 ? 2.201 9.748 3.196 1.00 90.62 205 ASP A O 1
ATOM 1579 N N . PHE A 1 206 ? 4.064 8.594 3.532 1.00 95.38 206 PHE A N 1
ATOM 1580 C CA . PHE A 1 206 ? 4.146 8.173 2.134 1.00 95.38 206 PHE A CA 1
ATOM 1581 C C . PHE A 1 206 ? 3.880 6.693 1.962 1.00 95.38 206 PHE A C 1
ATOM 1583 O O . PHE A 1 206 ? 4.246 5.872 2.786 1.00 95.38 206 PHE A O 1
ATOM 1590 N N . GLY A 1 207 ? 3.283 6.332 0.833 1.00 97.25 207 GLY A N 1
ATOM 1591 C CA . GLY A 1 207 ? 3.096 4.934 0.494 1.00 97.25 207 GLY A CA 1
ATOM 1592 C C . GLY A 1 207 ? 2.479 4.735 -0.875 1.00 97.25 207 GLY A C 1
ATOM 1593 O O . GLY A 1 207 ? 2.448 5.636 -1.717 1.00 97.25 207 GLY A O 1
ATOM 1594 N N . THR A 1 208 ? 1.988 3.527 -1.124 1.00 98.62 208 THR A N 1
ATOM 1595 C CA . THR A 1 208 ? 1.334 3.222 -2.395 1.00 98.62 208 THR A CA 1
ATOM 1596 C C . THR A 1 208 ? -0.073 3.812 -2.443 1.00 98.62 208 THR A C 1
ATOM 1598 O O . THR A 1 208 ? -0.804 3.791 -1.455 1.00 98.62 208 THR A O 1
ATOM 1601 N N . HIS A 1 209 ? -0.514 4.265 -3.620 1.00 98.25 209 HIS A N 1
ATOM 1602 C CA . HIS A 1 209 ? -1.925 4.637 -3.801 1.00 98.25 209 HIS A CA 1
ATOM 1603 C C . HIS A 1 209 ? -2.887 3.475 -3.503 1.00 98.25 209 HIS A C 1
ATOM 1605 O O . HIS A 1 209 ? -4.006 3.715 -3.079 1.00 98.25 209 HIS A O 1
ATOM 1611 N N . TRP A 1 210 ? -2.443 2.221 -3.654 1.00 98.25 210 TRP A N 1
ATOM 1612 C CA . TRP A 1 210 ? -3.232 1.052 -3.265 1.00 98.25 210 TRP A CA 1
ATOM 1613 C C . TRP A 1 210 ? -3.570 1.063 -1.773 1.00 98.25 210 TRP A C 1
ATOM 1615 O O . TRP A 1 210 ? -4.707 0.788 -1.398 1.00 98.25 210 TRP A O 1
ATOM 1625 N N . LEU A 1 211 ? -2.593 1.393 -0.924 1.00 98.56 211 LEU A N 1
ATOM 1626 C CA . LEU A 1 211 ? -2.809 1.523 0.511 1.00 98.56 211 LEU A CA 1
ATOM 1627 C C . LEU A 1 211 ? -3.715 2.715 0.834 1.00 98.56 211 LEU A C 1
ATOM 1629 O O . LEU A 1 211 ? -4.629 2.568 1.640 1.00 98.56 211 LEU A O 1
ATOM 1633 N N . ALA A 1 212 ? -3.518 3.854 0.165 1.00 98.00 212 ALA A N 1
ATOM 1634 C CA . ALA A 1 212 ? -4.386 5.022 0.320 1.00 98.00 212 ALA A CA 1
ATOM 1635 C C . ALA A 1 212 ? -5.859 4.696 -0.003 1.00 98.00 212 ALA A C 1
ATOM 1637 O O . ALA A 1 212 ? -6.751 5.049 0.768 1.00 98.00 212 ALA A O 1
ATOM 1638 N N . ASP A 1 213 ? -6.110 3.964 -1.092 1.00 97.00 213 ASP A N 1
ATOM 1639 C CA . ASP A 1 213 ? -7.455 3.529 -1.486 1.00 97.00 213 ASP A CA 1
ATOM 1640 C C . ASP A 1 213 ? -8.061 2.567 -0.444 1.00 97.00 213 ASP A C 1
ATOM 1642 O O . ASP A 1 213 ? -9.237 2.679 -0.090 1.00 97.00 213 ASP A O 1
ATOM 1646 N N . VAL A 1 214 ? -7.254 1.643 0.097 1.00 98.25 214 VAL A N 1
ATOM 1647 C CA . VAL A 1 214 ? -7.673 0.728 1.174 1.00 98.25 214 VAL A CA 1
ATOM 1648 C C . VAL A 1 214 ? -8.027 1.498 2.452 1.00 98.25 214 VAL A C 1
ATOM 1650 O O . VAL A 1 214 ? -9.072 1.231 3.042 1.00 98.25 214 VAL A O 1
ATOM 1653 N N . ILE A 1 215 ? -7.220 2.483 2.856 1.00 98.25 215 ILE A N 1
ATOM 1654 C CA . ILE A 1 215 ? -7.477 3.357 4.016 1.00 98.25 215 ILE A CA 1
ATOM 1655 C C . ILE A 1 215 ? -8.810 4.099 3.867 1.00 98.25 215 ILE A C 1
ATOM 1657 O O . ILE A 1 215 ? -9.618 4.125 4.800 1.00 98.25 215 ILE A O 1
ATOM 1661 N N . GLN A 1 216 ? -9.078 4.662 2.687 1.00 96.88 216 GLN A N 1
ATOM 1662 C CA . GLN A 1 216 ? -10.342 5.349 2.418 1.00 96.88 216 GLN A CA 1
ATOM 1663 C C . GLN A 1 216 ? -11.531 4.381 2.473 1.00 96.88 216 GLN A C 1
ATOM 1665 O O . GLN A 1 216 ? -12.555 4.696 3.081 1.00 96.88 216 GLN A O 1
ATOM 1670 N N . ALA A 1 217 ? -11.387 3.176 1.912 1.00 96.44 217 ALA A N 1
ATOM 1671 C CA . ALA A 1 217 ? -12.429 2.152 1.962 1.00 96.44 217 ALA A CA 1
ATOM 1672 C C . ALA A 1 217 ? -12.726 1.675 3.396 1.00 96.44 217 ALA A C 1
ATOM 1674 O O . ALA A 1 217 ? -13.889 1.465 3.744 1.00 96.44 217 ALA A O 1
ATOM 1675 N N . ILE A 1 218 ? -11.696 1.532 4.238 1.00 98.44 218 ILE A N 1
ATOM 1676 C CA . ILE A 1 218 ? -11.841 1.198 5.665 1.00 98.44 218 ILE A CA 1
ATOM 1677 C C . ILE A 1 218 ? -12.571 2.316 6.398 1.00 98.44 218 ILE A C 1
ATOM 1679 O O . ILE A 1 218 ? -13.527 2.040 7.119 1.00 98.44 218 ILE A O 1
ATOM 1683 N N . THR A 1 219 ? -12.143 3.563 6.190 1.00 97.38 219 THR A N 1
ATOM 1684 C CA . THR A 1 219 ? -12.763 4.740 6.811 1.00 97.38 219 THR A CA 1
ATOM 1685 C C . THR A 1 219 ? -14.251 4.792 6.489 1.00 97.38 219 THR A C 1
ATOM 1687 O O . THR A 1 219 ? -15.067 4.887 7.402 1.00 97.38 219 THR A O 1
ATOM 1690 N N . GLN A 1 220 ? -14.619 4.663 5.211 1.00 96.31 220 GLN A N 1
ATOM 1691 C CA . GLN A 1 220 ? -16.016 4.727 4.794 1.00 96.31 220 GLN A CA 1
ATOM 1692 C C . GLN A 1 220 ? -16.856 3.592 5.398 1.00 96.31 220 GLN A C 1
ATOM 1694 O O . GLN A 1 220 ? -17.986 3.826 5.824 1.00 96.31 220 GLN A O 1
ATOM 1699 N N . ASP A 1 221 ? -16.326 2.366 5.447 1.00 97.19 221 ASP A N 1
ATOM 1700 C CA . ASP A 1 221 ? -17.032 1.240 6.065 1.00 97.19 221 ASP A CA 1
ATOM 1701 C C . ASP A 1 221 ? -17.203 1.444 7.577 1.00 97.19 221 ASP A C 1
ATOM 1703 O O . ASP A 1 221 ? -18.308 1.265 8.089 1.00 97.19 221 ASP A O 1
ATOM 1707 N N . TYR A 1 222 ? -16.165 1.892 8.287 1.00 98.44 222 TYR A N 1
ATOM 1708 C CA . TYR A 1 222 ? -16.239 2.190 9.719 1.00 98.44 222 TYR A CA 1
ATOM 1709 C C . TYR A 1 222 ? -17.203 3.348 10.021 1.00 98.44 222 TYR A C 1
ATOM 1711 O O . TYR A 1 222 ? -18.001 3.264 10.960 1.00 98.44 222 TYR A O 1
ATOM 1719 N N . GLN A 1 223 ? -17.184 4.398 9.194 1.00 96.81 223 GLN A N 1
ATOM 1720 C CA . GLN A 1 223 ? -18.125 5.512 9.277 1.00 96.81 223 GLN A CA 1
ATOM 1721 C C . GLN A 1 223 ? -19.569 4.999 9.207 1.00 96.81 223 GLN A C 1
ATOM 1723 O O . GLN A 1 223 ? -20.336 5.167 10.155 1.00 96.81 223 GLN A O 1
ATOM 1728 N N . ASN A 1 224 ? -19.892 4.284 8.128 1.00 95.62 224 ASN A N 1
ATOM 1729 C CA . ASN A 1 224 ? -21.250 3.839 7.826 1.00 95.62 224 ASN A CA 1
ATOM 1730 C C . ASN A 1 224 ? -21.764 2.769 8.798 1.00 95.62 224 ASN A C 1
ATOM 1732 O O . ASN A 1 224 ? -22.953 2.708 9.101 1.00 95.62 224 ASN A O 1
ATOM 1736 N N . THR A 1 225 ? -20.889 1.860 9.235 1.00 96.12 225 THR A N 1
ATOM 1737 C CA . THR A 1 225 ? -21.302 0.674 10.002 1.00 96.12 225 THR A CA 1
ATOM 1738 C C . THR A 1 225 ? -21.183 0.843 11.510 1.00 96.12 225 THR A C 1
ATOM 1740 O O . THR A 1 225 ? -21.749 0.033 12.244 1.00 96.12 225 THR A O 1
ATOM 1743 N N . TYR A 1 226 ? -20.480 1.878 11.979 1.00 98.00 226 TYR A N 1
ATOM 1744 C CA . TYR A 1 226 ? -20.285 2.114 13.405 1.00 98.00 226 TYR A CA 1
ATOM 1745 C C . TYR A 1 226 ? -20.487 3.573 13.814 1.00 98.00 226 TYR A C 1
ATOM 1747 O O . TYR A 1 226 ? -21.314 3.832 14.690 1.00 98.00 226 TYR A O 1
ATOM 1755 N N . ARG A 1 227 ? -19.774 4.535 13.210 1.00 97.00 227 ARG A N 1
ATOM 1756 C CA . ARG A 1 227 ? -19.805 5.932 13.690 1.00 97.00 227 ARG A CA 1
ATOM 1757 C C . ARG A 1 227 ? -21.140 6.634 13.472 1.00 97.00 227 ARG A C 1
ATOM 1759 O O . ARG A 1 227 ? -21.530 7.417 14.332 1.00 97.00 227 ARG A O 1
ATOM 1766 N N . ASP A 1 228 ? -21.867 6.334 12.398 1.00 95.69 228 ASP A N 1
ATOM 1767 C CA . ASP A 1 228 ? -23.180 6.946 12.135 1.00 95.69 228 ASP A CA 1
ATOM 1768 C C . ASP A 1 228 ? -24.183 6.708 13.278 1.00 95.69 228 ASP A C 1
ATOM 1770 O O . ASP A 1 228 ? -25.015 7.565 13.576 1.00 95.69 228 ASP A O 1
ATOM 1774 N N . THR A 1 229 ? -24.078 5.569 13.972 1.00 97.56 229 THR A N 1
ATOM 1775 C CA . THR A 1 229 ? -24.897 5.257 15.156 1.00 97.56 229 THR A CA 1
ATOM 1776 C C . THR A 1 229 ? -24.177 5.523 16.481 1.00 97.56 229 THR A C 1
ATOM 1778 O O . THR A 1 229 ? -24.803 5.449 17.536 1.00 97.56 229 THR A O 1
ATOM 1781 N N . HIS A 1 230 ? -22.881 5.845 16.444 1.00 97.62 230 HIS A N 1
ATOM 1782 C CA . HIS A 1 230 ? -22.036 6.153 17.601 1.00 97.62 230 HIS A CA 1
ATOM 1783 C C . HIS A 1 230 ? -21.256 7.454 17.345 1.00 97.62 230 HIS A C 1
ATOM 1785 O O . HIS A 1 230 ? -20.032 7.426 17.219 1.00 97.62 230 HIS A O 1
ATOM 1791 N N . PRO A 1 231 ? -21.929 8.618 17.280 1.00 93.88 231 PRO A N 1
ATOM 1792 C CA . PRO A 1 231 ? -21.302 9.870 16.838 1.00 93.88 231 PRO A CA 1
ATOM 1793 C C . PRO A 1 231 ? -20.161 10.357 17.747 1.00 93.88 231 PRO A C 1
ATOM 1795 O O . PRO A 1 231 ? -19.331 11.155 17.318 1.00 93.88 231 PRO A O 1
ATOM 1798 N N . ASN A 1 232 ? -20.097 9.861 18.987 1.00 95.56 232 ASN A N 1
ATOM 1799 C CA . ASN A 1 232 ? -19.022 10.160 19.936 1.00 95.56 232 ASN A CA 1
ATOM 1800 C C . ASN A 1 232 ? -17.795 9.249 19.774 1.00 95.56 232 ASN A C 1
ATOM 1802 O O . ASN A 1 232 ? -16.779 9.501 20.413 1.00 95.56 232 ASN A O 1
ATOM 1806 N N . ALA A 1 233 ? -17.874 8.193 18.959 1.00 97.81 233 ALA A N 1
ATOM 1807 C CA . ALA A 1 233 ? -16.732 7.336 18.681 1.00 97.81 233 ALA A CA 1
ATOM 1808 C C . ALA A 1 233 ? -15.678 8.099 17.873 1.00 97.81 233 ALA A C 1
ATOM 1810 O O . ALA A 1 233 ? -15.997 8.913 16.992 1.00 97.81 233 ALA A O 1
ATOM 1811 N N . ALA A 1 234 ? -14.412 7.797 18.155 1.00 97.81 234 ALA A N 1
ATOM 1812 C CA . ALA A 1 234 ? -13.294 8.416 17.466 1.00 97.81 234 ALA A CA 1
ATOM 1813 C C . ALA A 1 234 ? -13.362 8.183 15.950 1.00 97.81 234 ALA A C 1
ATOM 1815 O O . ALA A 1 234 ? -13.859 7.155 15.478 1.00 97.81 234 ALA A O 1
ATOM 1816 N N . HIS A 1 235 ? -12.843 9.153 15.200 1.00 98.00 235 HIS A N 1
ATOM 1817 C CA . HIS A 1 235 ? -12.609 9.034 13.762 1.00 98.00 235 HIS A CA 1
ATOM 1818 C C . HIS A 1 235 ? -11.591 7.915 13.488 1.00 98.00 235 HIS A C 1
ATOM 1820 O O . HIS A 1 235 ? -10.795 7.571 14.363 1.00 98.00 235 HIS A O 1
ATOM 1826 N N . PHE A 1 236 ? -11.591 7.362 12.274 1.00 98.25 236 PHE A N 1
ATOM 1827 C CA . PHE A 1 236 ? -10.503 6.490 11.839 1.00 98.25 236 PHE A CA 1
ATOM 1828 C C . PHE A 1 236 ? -9.251 7.350 11.648 1.00 98.25 236 PHE A C 1
ATOM 1830 O O . PHE A 1 236 ? -9.215 8.206 10.762 1.00 98.25 236 PHE A O 1
ATOM 1837 N N . ALA A 1 237 ? -8.263 7.163 12.524 1.00 97.62 237 ALA A N 1
ATOM 1838 C CA . ALA A 1 237 ? -7.077 8.003 12.596 1.00 97.62 237 ALA A CA 1
ATOM 1839 C C . ALA A 1 237 ? -5.814 7.190 12.298 1.00 97.62 237 ALA A C 1
ATOM 1841 O O . ALA A 1 237 ? -5.441 6.327 13.094 1.00 97.62 237 ALA A O 1
ATOM 1842 N N . ILE A 1 238 ? -5.160 7.468 11.170 1.00 96.44 238 ILE A N 1
ATOM 1843 C CA . ILE A 1 238 ? -3.891 6.817 10.811 1.00 96.44 238 ILE A CA 1
ATOM 1844 C C . ILE A 1 238 ? -2.695 7.515 11.464 1.00 96.44 238 ILE A C 1
ATOM 1846 O O . ILE A 1 238 ? -2.758 8.714 11.761 1.00 96.44 238 ILE A O 1
ATOM 1850 N N . ASN A 1 239 ? -1.639 6.735 11.669 1.00 92.25 239 ASN A N 1
ATOM 1851 C CA . ASN A 1 239 ? -0.300 7.139 12.079 1.00 92.25 239 ASN A CA 1
ATOM 1852 C C . ASN A 1 239 ? 0.690 6.759 10.953 1.00 92.25 239 ASN A C 1
ATOM 1854 O O . ASN A 1 239 ? 0.400 7.016 9.784 1.00 92.25 239 ASN A O 1
ATOM 1858 N N . ASP A 1 240 ? 1.805 6.114 11.292 1.00 93.19 240 ASP A N 1
ATOM 1859 C CA . ASP A 1 240 ? 2.917 5.805 10.396 1.00 93.19 240 ASP A CA 1
ATOM 1860 C C . ASP A 1 240 ? 2.532 4.910 9.209 1.00 93.19 240 ASP A C 1
ATOM 1862 O O . ASP A 1 240 ? 1.747 3.960 9.324 1.00 93.19 240 ASP A O 1
ATOM 1866 N N . VAL A 1 241 ? 3.136 5.214 8.059 1.00 94.62 241 VAL A N 1
ATOM 1867 C CA . VAL A 1 241 ? 3.084 4.432 6.818 1.00 94.62 241 VAL A CA 1
ATOM 1868 C C . VAL A 1 241 ? 4.486 4.170 6.269 1.00 94.62 241 VAL A C 1
ATOM 1870 O O . VAL A 1 241 ? 4.974 3.049 6.308 1.00 94.62 241 VAL A O 1
ATOM 1873 N N . SER A 1 242 ? 5.147 5.153 5.661 1.00 95.19 242 SER A N 1
ATOM 1874 C CA . SER A 1 242 ? 6.538 5.023 5.197 1.00 95.19 242 SER A CA 1
ATOM 1875 C C . SER A 1 242 ? 7.167 6.385 4.970 1.00 95.19 242 SER A C 1
ATOM 1877 O O . SER A 1 242 ? 6.487 7.371 4.685 1.00 95.19 242 SER A O 1
ATOM 1879 N N . LEU A 1 243 ? 8.496 6.420 5.026 1.00 94.38 243 LEU A N 1
ATOM 1880 C CA . LEU A 1 243 ? 9.285 7.607 4.708 1.00 94.38 243 LEU A CA 1
ATOM 1881 C C . LEU A 1 243 ? 9.071 8.075 3.260 1.00 94.38 243 LEU A C 1
ATOM 1883 O O . LEU A 1 243 ? 8.735 7.263 2.397 1.00 94.38 243 LEU A O 1
ATOM 1887 N N . PRO A 1 244 ? 9.388 9.342 2.916 1.00 93.38 244 PRO A N 1
ATOM 1888 C CA . PRO A 1 244 ? 9.121 9.894 1.589 1.00 93.38 244 PRO A CA 1
ATOM 1889 C C . PRO A 1 244 ? 9.704 9.114 0.414 1.00 93.38 244 PRO A C 1
ATOM 1891 O O . PRO A 1 244 ? 9.166 9.209 -0.684 1.00 93.38 244 PRO A O 1
ATOM 1894 N N . HIS A 1 245 ? 10.771 8.341 0.626 1.00 95.25 245 HIS A N 1
ATOM 1895 C CA . HIS A 1 245 ? 11.412 7.506 -0.395 1.00 95.25 245 HIS A CA 1
ATOM 1896 C C . HIS A 1 245 ? 11.466 6.019 0.008 1.00 95.25 245 HIS A C 1
ATOM 1898 O O . HIS A 1 245 ? 12.307 5.275 -0.501 1.00 95.25 245 HIS A O 1
ATOM 1904 N N . GLY A 1 246 ? 10.594 5.598 0.932 1.00 94.62 246 GLY A N 1
ATOM 1905 C CA . GLY A 1 246 ? 10.681 4.305 1.606 1.00 94.62 246 GLY A CA 1
ATOM 1906 C C . GLY A 1 246 ? 11.980 4.147 2.403 1.00 94.62 246 GLY A C 1
ATOM 1907 O O . GLY A 1 246 ? 12.657 5.129 2.717 1.00 94.62 246 GLY A O 1
ATOM 1908 N N . GLY A 1 247 ? 12.351 2.897 2.671 1.00 91.56 247 GLY A N 1
ATOM 1909 C CA . GLY A 1 247 ? 13.609 2.537 3.331 1.00 91.56 247 GLY A CA 1
ATOM 1910 C C . GLY A 1 247 ? 13.466 2.263 4.820 1.00 91.56 247 GLY A C 1
ATOM 1911 O O . GLY A 1 247 ? 12.378 2.381 5.365 1.00 91.56 247 GLY A O 1
ATOM 1912 N N . ASP A 1 248 ? 14.577 1.847 5.432 1.00 86.88 248 ASP A N 1
ATOM 1913 C CA . ASP A 1 248 ? 14.627 1.368 6.815 1.00 86.88 248 ASP A CA 1
ATOM 1914 C C . ASP A 1 248 ? 14.093 2.407 7.805 1.00 86.88 248 ASP A C 1
ATOM 1916 O O . ASP A 1 248 ? 14.470 3.583 7.781 1.00 86.88 248 ASP A O 1
ATOM 1920 N N . THR A 1 249 ? 13.238 1.922 8.694 1.00 78.56 249 THR A N 1
ATOM 1921 C CA . THR A 1 249 ? 12.573 2.658 9.763 1.00 78.56 249 THR A CA 1
ATOM 1922 C C . THR A 1 249 ? 12.901 1.930 11.068 1.00 78.56 249 THR A C 1
ATOM 1924 O O . THR A 1 249 ? 12.130 1.071 11.499 1.00 78.56 249 THR A O 1
ATOM 1927 N N . PRO A 1 250 ? 14.069 2.201 11.692 1.00 74.25 250 PRO A N 1
ATOM 1928 C CA . PRO A 1 250 ? 14.582 1.384 12.796 1.00 74.25 250 PRO A CA 1
ATOM 1929 C C . PRO A 1 250 ? 13.624 1.256 13.983 1.00 74.25 250 PRO A C 1
ATOM 1931 O O . PRO A 1 250 ? 13.572 0.203 14.614 1.00 74.25 250 PRO A O 1
ATOM 1934 N N . ASP A 1 251 ? 12.847 2.306 14.253 1.00 69.00 251 ASP A N 1
ATOM 1935 C CA . ASP A 1 251 ? 11.866 2.338 15.340 1.00 69.00 251 ASP A CA 1
ATOM 1936 C C . ASP A 1 251 ? 10.496 1.747 14.928 1.00 69.00 251 ASP A C 1
ATOM 1938 O O . ASP A 1 251 ? 9.677 1.432 15.788 1.00 69.00 251 ASP A O 1
ATOM 1942 N N . HIS A 1 252 ? 10.271 1.516 13.624 1.00 71.94 252 HIS A N 1
ATOM 1943 C CA . HIS A 1 252 ? 9.000 1.078 13.026 1.00 71.94 252 HIS A CA 1
ATOM 1944 C C . HIS A 1 252 ? 9.232 -0.032 11.987 1.00 71.94 252 HIS A C 1
ATOM 1946 O O . HIS A 1 252 ? 9.039 0.157 10.785 1.00 71.94 252 HIS A O 1
ATOM 1952 N N . HIS A 1 253 ? 9.698 -1.201 12.433 1.00 78.88 253 HIS A N 1
ATOM 1953 C CA . HIS A 1 253 ? 10.064 -2.306 11.542 1.00 78.88 253 HIS A CA 1
ATOM 1954 C C . HIS A 1 253 ? 8.950 -2.686 10.547 1.00 78.88 253 HIS A C 1
ATOM 1956 O O . HIS A 1 253 ? 7.852 -3.059 10.945 1.00 78.88 253 HIS A O 1
ATOM 1962 N N . GLY A 1 254 ? 9.277 -2.688 9.248 1.00 80.12 254 GLY A N 1
ATOM 1963 C CA . GLY A 1 254 ? 8.388 -3.136 8.166 1.00 80.12 254 GLY A CA 1
ATOM 1964 C C . GLY A 1 254 ? 7.746 -2.013 7.346 1.00 80.12 254 GLY A C 1
ATOM 1965 O O . GLY A 1 254 ? 7.325 -2.260 6.218 1.00 80.12 254 GLY A O 1
ATOM 1966 N N . HIS A 1 255 ? 7.761 -0.775 7.838 1.00 92.75 255 HIS A N 1
ATOM 1967 C CA . HIS A 1 255 ? 7.189 0.413 7.188 1.00 92.75 255 HIS A CA 1
ATOM 1968 C C . HIS A 1 255 ? 8.073 0.996 6.064 1.00 92.75 255 HIS A C 1
ATOM 1970 O O . HIS A 1 255 ? 8.126 2.201 5.836 1.00 92.75 255 HIS A O 1
ATOM 1976 N N . GLU A 1 256 ? 8.784 0.145 5.316 1.00 95.75 256 GLU A N 1
ATOM 1977 C CA . GLU A 1 256 ? 9.756 0.611 4.314 1.00 95.75 256 GLU A CA 1
ATOM 1978 C C . GLU A 1 256 ? 9.161 0.786 2.909 1.00 95.75 256 GLU A C 1
ATOM 1980 O O . GLU A 1 256 ? 9.790 1.380 2.029 1.00 95.75 256 GLU A O 1
ATOM 1985 N N . THR A 1 257 ? 7.998 0.182 2.652 1.00 96.88 257 THR A N 1
ATOM 1986 C CA . THR A 1 257 ? 7.508 -0.095 1.289 1.00 96.88 257 THR A CA 1
ATOM 1987 C C . THR A 1 257 ? 6.129 0.475 0.974 1.00 96.88 257 THR A C 1
ATOM 1989 O O . THR A 1 257 ? 5.632 0.284 -0.132 1.00 96.88 257 THR A O 1
ATOM 1992 N N . GLY A 1 258 ? 5.488 1.201 1.885 1.00 97.06 258 GLY A N 1
ATOM 1993 C CA . GLY A 1 258 ? 4.201 1.850 1.620 1.00 97.06 258 GLY A CA 1
ATOM 1994 C C . GLY A 1 258 ? 3.033 0.879 1.445 1.00 97.06 258 GLY A C 1
ATOM 1995 O O . GLY A 1 258 ? 2.080 1.183 0.718 1.00 97.06 258 GLY A O 1
ATOM 1996 N N . LEU A 1 259 ? 3.143 -0.307 2.047 1.00 97.81 259 LEU A N 1
ATOM 1997 C CA . LEU A 1 259 ? 2.133 -1.372 2.060 1.00 97.81 259 LEU A CA 1
ATOM 1998 C C . LEU A 1 259 ? 1.575 -1.633 3.469 1.00 97.81 259 LEU A C 1
ATOM 2000 O O . LEU A 1 259 ? 0.838 -2.599 3.663 1.00 97.81 259 LEU A O 1
ATOM 2004 N N . MET A 1 260 ? 1.943 -0.798 4.438 1.00 96.44 260 MET A N 1
ATOM 2005 C CA . MET A 1 260 ? 1.612 -0.944 5.851 1.00 96.44 260 MET A CA 1
ATOM 2006 C C . MET A 1 260 ? 1.093 0.356 6.413 1.00 96.44 260 MET A C 1
ATOM 2008 O O . MET A 1 260 ? 1.464 1.414 5.922 1.00 96.44 260 MET A O 1
ATOM 2012 N N . CYS A 1 261 ? 0.241 0.275 7.421 1.00 97.38 261 CYS A N 1
ATOM 2013 C CA . CYS A 1 261 ? -0.267 1.457 8.089 1.00 97.38 261 CYS A CA 1
ATOM 2014 C C . CYS A 1 261 ? -0.568 1.147 9.549 1.00 97.38 261 CYS A C 1
ATOM 2016 O O . CYS A 1 261 ? -1.215 0.140 9.861 1.00 97.38 261 CYS A O 1
ATOM 2018 N N . ASP A 1 262 ? -0.129 2.057 10.410 1.00 97.38 262 ASP A N 1
ATOM 2019 C CA . ASP A 1 262 ? -0.512 2.092 11.808 1.00 97.38 262 ASP A CA 1
ATOM 2020 C C . ASP A 1 262 ? -1.752 2.969 11.993 1.00 97.38 262 ASP A C 1
ATOM 2022 O O . ASP A 1 262 ? -1.960 3.982 11.325 1.00 97.38 262 ASP A O 1
ATOM 2026 N N . VAL A 1 263 ? -2.606 2.569 12.927 1.00 98.31 263 VAL A N 1
ATOM 2027 C CA . VAL A 1 263 ? -3.854 3.243 13.276 1.00 98.31 263 VAL A CA 1
ATOM 2028 C C . VAL A 1 263 ? -3.827 3.533 14.766 1.00 98.31 263 VAL A C 1
ATOM 2030 O O . VAL A 1 263 ? -3.607 2.641 15.593 1.00 98.31 263 VAL A O 1
ATOM 2033 N N . PHE A 1 264 ? -4.076 4.789 15.124 1.00 97.94 264 PHE A N 1
ATOM 2034 C CA . PHE A 1 264 ? -4.170 5.199 16.516 1.00 97.94 264 PHE A CA 1
ATOM 2035 C C . PHE A 1 264 ? -5.324 4.492 17.227 1.00 97.94 264 PHE A C 1
ATOM 2037 O O . PHE A 1 264 ? -6.415 4.327 16.679 1.00 97.94 264 PHE A O 1
ATOM 2044 N N . LEU A 1 265 ? -5.116 4.143 18.499 1.00 98.56 265 LEU A N 1
ATOM 2045 C CA . LEU A 1 265 ? -6.191 3.566 19.301 1.00 98.56 265 LEU A CA 1
ATOM 2046 C C . LEU A 1 265 ? -7.284 4.606 19.596 1.00 98.56 265 LEU A C 1
ATOM 2048 O O . LEU A 1 265 ? -6.955 5.725 20.009 1.00 98.56 265 LEU A O 1
ATOM 2052 N N . PRO A 1 266 ? -8.570 4.250 19.428 1.00 98.62 266 PRO A N 1
ATOM 2053 C CA . PRO A 1 266 ? -9.686 5.129 19.750 1.00 98.62 266 PRO A CA 1
ATOM 2054 C C . PRO A 1 266 ? -9.880 5.257 21.269 1.00 98.62 266 PRO A C 1
ATOM 2056 O O . PRO A 1 266 ? -9.672 4.308 22.031 1.00 98.62 266 PRO A O 1
ATOM 2059 N N . LYS A 1 267 ? -10.314 6.439 21.710 1.00 98.62 267 LYS A N 1
ATOM 2060 C CA . LYS A 1 267 ? -10.694 6.737 23.096 1.00 98.62 267 LYS A CA 1
ATOM 2061 C C . LYS A 1 267 ? -12.200 6.916 23.215 1.00 98.62 267 LYS A C 1
ATOM 2063 O O . LYS A 1 267 ? -12.849 7.420 22.300 1.00 98.62 267 LYS A O 1
ATOM 2068 N N . LYS A 1 268 ? -12.730 6.612 24.401 1.00 98.38 268 LYS A N 1
ATOM 2069 C CA . LYS A 1 268 ? -14.160 6.736 24.741 1.00 98.38 268 LYS A CA 1
ATOM 2070 C C . LYS A 1 268 ? -14.693 8.170 24.649 1.00 98.38 268 LYS A C 1
ATOM 2072 O O . LYS A 1 268 ? -15.901 8.368 24.586 1.00 98.38 268 LYS A O 1
ATOM 2077 N N . ASP A 1 269 ? -13.810 9.170 24.680 1.00 97.06 269 ASP A N 1
ATOM 2078 C CA . ASP A 1 269 ? -14.157 10.590 24.543 1.00 97.06 269 ASP A CA 1
ATOM 2079 C C . ASP A 1 269 ? -14.110 11.097 23.087 1.00 97.06 269 ASP A C 1
ATOM 2081 O O . ASP A 1 269 ? -14.181 12.305 22.857 1.00 97.06 269 ASP A O 1
ATOM 2085 N N . GLY A 1 270 ? -13.968 10.196 22.109 1.00 96.50 270 GLY A N 1
ATOM 2086 C CA . GLY A 1 270 ? -13.924 10.519 20.682 1.00 96.50 270 GLY A CA 1
ATOM 2087 C C . GLY A 1 270 ? -12.558 10.977 20.170 1.00 96.50 270 GLY A C 1
ATOM 2088 O O . GLY A 1 270 ? -12.414 11.273 18.981 1.00 96.50 270 GLY A O 1
ATOM 2089 N N . LYS A 1 271 ? -11.540 11.031 21.038 1.00 96.88 271 LYS A N 1
ATOM 2090 C CA . LYS A 1 271 ? -10.144 11.275 20.647 1.00 96.88 271 LYS A CA 1
ATOM 2091 C C . LYS A 1 271 ? -9.437 9.965 20.293 1.00 96.88 271 LYS A C 1
ATOM 2093 O O . LYS A 1 271 ? -10.016 8.887 20.359 1.00 96.88 271 LYS A O 1
ATOM 2098 N N . PHE A 1 272 ? -8.163 10.052 19.934 1.00 96.94 272 PHE A N 1
ATOM 2099 C CA . PHE A 1 272 ? -7.343 8.909 19.536 1.00 96.94 272 PHE A CA 1
ATOM 2100 C C . PHE A 1 272 ? -5.889 9.082 20.006 1.00 96.94 272 PHE A C 1
ATOM 2102 O O . PHE A 1 272 ? -5.475 10.189 20.356 1.00 96.94 272 PHE A O 1
ATOM 2109 N N . GLY A 1 273 ? -5.133 7.982 20.043 1.00 95.81 273 GLY A N 1
ATOM 2110 C CA . GLY A 1 273 ? -3.672 7.963 20.209 1.00 95.81 273 GLY A CA 1
ATOM 2111 C C . GLY A 1 273 ? -3.139 8.258 21.618 1.00 95.81 273 GLY A C 1
ATOM 2112 O O . GLY A 1 273 ? -3.857 8.716 22.506 1.00 95.81 273 GLY A O 1
ATOM 2113 N N . GLY A 1 274 ? -1.853 7.975 21.849 1.00 95.19 274 GLY A N 1
ATOM 2114 C CA . GLY A 1 274 ? -1.179 8.243 23.130 1.00 95.19 274 GLY A CA 1
ATOM 2115 C C . GLY A 1 274 ? -1.724 7.443 24.320 1.00 95.19 274 GLY A C 1
ATOM 2116 O O . GLY A 1 274 ? -1.751 7.955 25.437 1.00 95.19 274 GLY A O 1
ATOM 2117 N N . ILE A 1 275 ? -2.223 6.230 24.071 1.00 98.06 275 ILE A N 1
ATOM 2118 C CA . ILE A 1 275 ? -2.768 5.298 25.069 1.00 98.06 275 ILE A CA 1
ATOM 2119 C C . ILE A 1 275 ? -2.354 3.864 24.734 1.00 98.06 275 ILE A C 1
ATOM 2121 O O . ILE A 1 275 ? -1.943 3.586 23.609 1.00 98.06 275 ILE A O 1
ATOM 2125 N N . PHE A 1 276 ? -2.519 2.958 25.695 1.00 98.50 276 PHE A N 1
ATOM 2126 C CA . PHE A 1 276 ? -2.410 1.515 25.491 1.00 98.50 276 PHE A CA 1
ATOM 2127 C C . PHE A 1 276 ? -3.807 0.890 25.475 1.00 98.50 276 PHE A C 1
ATOM 2129 O O . PHE A 1 276 ? -4.751 1.466 26.014 1.00 98.50 276 PHE A O 1
ATOM 2136 N N . TRP A 1 277 ? -3.954 -0.315 24.927 1.00 98.38 277 TRP A N 1
ATOM 2137 C CA . TRP A 1 277 ? -5.234 -1.040 24.977 1.00 98.38 277 TRP A CA 1
ATOM 2138 C C . TRP A 1 277 ? -5.690 -1.364 26.414 1.00 98.38 277 TRP A C 1
ATOM 2140 O O . TRP A 1 277 ? -6.870 -1.573 26.670 1.00 98.38 277 TRP A O 1
ATOM 2150 N N . THR A 1 278 ? -4.768 -1.357 27.380 1.00 98.19 278 THR A N 1
ATOM 2151 C CA . THR A 1 278 ? -5.064 -1.521 28.812 1.00 98.19 278 THR A CA 1
ATOM 2152 C C . THR A 1 278 ? -5.491 -0.223 29.506 1.00 98.19 278 THR A C 1
ATOM 2154 O O . THR A 1 278 ? -5.882 -0.253 30.676 1.00 98.19 278 THR A O 1
ATOM 2157 N N . SER A 1 279 ? -5.417 0.924 28.823 1.00 98.62 279 SER A N 1
ATOM 2158 C CA . SER A 1 279 ? -5.799 2.220 29.383 1.00 98.62 279 SER A CA 1
ATOM 2159 C C . SER A 1 279 ? -7.313 2.286 29.649 1.00 98.62 279 SER A C 1
ATOM 2161 O O . SER A 1 279 ? -8.104 1.889 28.795 1.00 98.62 279 SER A O 1
ATOM 2163 N N . PRO A 1 280 ? -7.772 2.830 30.792 1.00 98.31 280 PRO A N 1
ATOM 2164 C CA . PRO A 1 280 ? -9.201 2.903 31.117 1.00 98.31 280 PRO A CA 1
ATOM 2165 C C . PRO A 1 280 ? -10.039 3.714 30.110 1.00 98.31 280 PRO A C 1
ATOM 2167 O O . PRO A 1 280 ? -11.233 3.447 29.935 1.00 98.31 280 PRO A O 1
ATOM 2170 N N . GLU A 1 281 ? -9.433 4.688 29.436 1.00 98.31 281 GLU A N 1
ATOM 2171 C CA . GLU A 1 281 ? -10.047 5.516 28.397 1.00 98.31 281 GLU A CA 1
ATOM 2172 C C . GLU A 1 281 ? -10.115 4.860 27.006 1.00 98.31 281 GLU A C 1
ATOM 2174 O O . GLU A 1 281 ? -10.763 5.424 26.124 1.00 98.31 281 GLU A O 1
ATOM 2179 N N . TYR A 1 282 ? -9.489 3.697 26.800 1.00 98.75 282 TYR A N 1
ATOM 2180 C CA . TYR A 1 282 ? -9.522 2.956 25.536 1.00 98.75 282 TYR A CA 1
ATOM 2181 C C . TYR A 1 282 ? -10.950 2.532 25.167 1.00 98.75 282 TYR A C 1
ATOM 2183 O O . TYR A 1 282 ? -11.685 1.991 25.999 1.00 98.75 282 TYR A O 1
ATOM 2191 N N . ASP A 1 283 ? -11.347 2.785 23.920 1.00 98.75 283 ASP A N 1
ATOM 2192 C CA . ASP A 1 283 ? -12.632 2.365 23.361 1.00 98.75 283 ASP A CA 1
ATOM 2193 C C . ASP A 1 283 ? -12.477 1.053 22.579 1.00 98.75 283 ASP A C 1
ATOM 2195 O O . ASP A 1 283 ? -12.231 1.033 21.369 1.00 98.75 283 ASP A O 1
ATOM 2199 N N . GLN A 1 284 ? -12.612 -0.062 23.295 1.00 98.81 284 GLN A N 1
ATOM 2200 C CA . GLN A 1 284 ? -12.504 -1.396 22.709 1.00 98.81 284 GLN A CA 1
ATOM 2201 C C . GLN A 1 284 ? -13.596 -1.674 21.666 1.00 98.81 284 GLN A C 1
ATOM 2203 O O . GLN A 1 284 ? -13.328 -2.342 20.667 1.00 98.81 284 GLN A O 1
ATOM 2208 N N . ASP A 1 285 ? -14.809 -1.142 21.841 1.00 98.81 285 ASP A N 1
ATOM 2209 C CA . ASP A 1 285 ? -15.906 -1.356 20.893 1.00 98.81 285 ASP A CA 1
ATOM 2210 C C . ASP A 1 285 ? -15.624 -0.659 19.555 1.00 98.81 285 ASP A C 1
ATOM 2212 O O . ASP A 1 285 ? -15.780 -1.270 18.490 1.00 98.81 285 ASP A O 1
ATOM 2216 N N . ALA A 1 286 ? -15.114 0.576 19.596 1.00 98.81 286 ALA A N 1
ATOM 2217 C CA . ALA A 1 286 ? -14.665 1.284 18.400 1.00 98.81 286 ALA A CA 1
ATOM 2218 C C . ALA A 1 286 ? -13.489 0.564 17.724 1.00 98.81 286 ALA A C 1
ATOM 2220 O O . ALA A 1 286 ? -13.505 0.360 16.509 1.00 98.81 286 ALA A O 1
ATOM 2221 N N . ALA A 1 287 ? -12.497 0.106 18.493 1.00 98.88 287 ALA A N 1
ATOM 2222 C CA . ALA A 1 287 ? -11.368 -0.644 17.946 1.00 98.88 287 ALA A CA 1
ATOM 2223 C C . ALA A 1 287 ? -11.811 -1.961 17.288 1.00 98.88 287 ALA A C 1
ATOM 2225 O O . ALA A 1 287 ? -11.375 -2.285 16.182 1.00 98.88 287 ALA A O 1
ATOM 2226 N N . ARG A 1 288 ? -12.743 -2.691 17.911 1.00 98.88 288 ARG A N 1
ATOM 2227 C CA . ARG A 1 288 ? -13.369 -3.893 17.344 1.00 98.88 288 ARG A CA 1
ATOM 2228 C C . ARG A 1 288 ? -14.040 -3.595 16.003 1.00 98.88 288 ARG A C 1
ATOM 2230 O O . ARG A 1 288 ? -13.903 -4.377 15.059 1.00 98.88 288 ARG A O 1
ATOM 2237 N N . ALA A 1 289 ? -14.763 -2.482 15.896 1.00 98.88 289 ALA A N 1
ATOM 2238 C CA . ALA A 1 289 ? -15.410 -2.063 14.654 1.00 98.88 289 ALA A CA 1
ATOM 2239 C C . ALA A 1 289 ? -14.401 -1.657 13.565 1.00 98.88 289 ALA A C 1
ATOM 2241 O O . ALA A 1 289 ? -14.563 -2.048 12.404 1.00 98.88 289 ALA A O 1
ATOM 2242 N N . ILE A 1 290 ? -13.321 -0.963 13.935 1.00 98.88 290 ILE A N 1
ATOM 2243 C CA . ILE A 1 290 ? -12.203 -0.652 13.036 1.00 98.88 290 ILE A CA 1
ATOM 2244 C C . ILE A 1 290 ? -11.586 -1.946 12.488 1.00 98.88 290 ILE A C 1
ATOM 2246 O O . ILE A 1 290 ? -11.517 -2.122 11.273 1.00 98.88 290 ILE A O 1
ATOM 2250 N N . LEU A 1 291 ? -11.221 -2.899 13.352 1.00 98.94 291 LEU A N 1
ATOM 2251 C CA . LEU A 1 291 ? -10.633 -4.178 12.933 1.00 98.94 291 LEU A CA 1
ATOM 2252 C C . LEU A 1 291 ? -11.553 -4.957 11.985 1.00 98.94 291 LEU A C 1
ATOM 2254 O O . LEU A 1 291 ? -11.096 -5.510 10.984 1.00 98.94 291 LEU A O 1
ATOM 2258 N N . LYS A 1 292 ? -12.863 -4.977 12.253 1.00 98.88 292 LYS A N 1
ATOM 2259 C CA . LYS A 1 292 ? -13.848 -5.590 11.347 1.00 98.88 292 LYS A CA 1
ATOM 2260 C C . LYS A 1 292 ? -13.867 -4.910 9.975 1.00 98.88 292 LYS A C 1
ATOM 2262 O O . LYS A 1 292 ? -13.972 -5.611 8.970 1.00 98.88 292 LYS A O 1
ATOM 2267 N N . SER A 1 293 ? -13.728 -3.588 9.929 1.00 98.69 293 SER A N 1
ATOM 2268 C CA . SER A 1 293 ? -13.681 -2.805 8.685 1.00 98.69 293 SER A CA 1
ATOM 2269 C C . SER A 1 293 ? -12.399 -3.081 7.888 1.00 98.69 293 SER A C 1
ATOM 2271 O O . SER A 1 293 ? -12.454 -3.275 6.672 1.00 98.69 293 SER A O 1
ATOM 2273 N N . ILE A 1 294 ? -11.257 -3.211 8.577 1.00 98.69 294 ILE A N 1
ATOM 2274 C CA . ILE A 1 294 ? -9.970 -3.620 7.988 1.00 98.69 294 ILE A CA 1
ATOM 2275 C C . ILE A 1 294 ? -10.082 -5.027 7.378 1.00 98.69 294 ILE A C 1
ATOM 2277 O O . ILE A 1 294 ? -9.734 -5.237 6.218 1.00 98.69 294 ILE A O 1
ATOM 2281 N N . ARG A 1 295 ? -10.649 -5.997 8.107 1.00 98.12 295 ARG A N 1
ATOM 2282 C CA . ARG A 1 295 ? -10.780 -7.393 7.641 1.00 98.12 295 ARG A CA 1
ATOM 2283 C C . ARG A 1 295 ? -11.658 -7.587 6.406 1.00 98.12 295 ARG A C 1
ATOM 2285 O O . ARG A 1 295 ? -11.531 -8.610 5.737 1.00 98.12 295 ARG A O 1
ATOM 2292 N N . LYS A 1 296 ? -12.563 -6.654 6.102 1.00 96.56 296 LYS A N 1
ATOM 2293 C CA . LYS A 1 296 ? -13.390 -6.714 4.884 1.00 96.56 296 LYS A CA 1
ATOM 2294 C C . LYS A 1 296 ? -12.584 -6.423 3.614 1.00 96.56 296 LYS A C 1
ATOM 2296 O O . LYS A 1 296 ? -13.044 -6.742 2.516 1.00 96.56 296 LYS A O 1
ATOM 2301 N N . GLN A 1 297 ? -11.405 -5.816 3.739 1.00 96.00 297 GLN A N 1
ATOM 2302 C CA . GLN A 1 297 ? -10.608 -5.398 2.593 1.00 96.00 297 GLN A CA 1
ATOM 2303 C C . GLN A 1 297 ? -9.837 -6.574 1.997 1.00 96.00 297 GLN A C 1
ATOM 2305 O O . GLN A 1 297 ? -9.028 -7.213 2.660 1.00 96.00 297 GLN A O 1
ATOM 2310 N N . LYS A 1 298 ? -10.038 -6.825 0.700 1.00 93.88 298 LYS A N 1
ATOM 2311 C CA . LYS A 1 298 ? -9.455 -7.984 -0.001 1.00 93.88 298 LYS A CA 1
ATOM 2312 C C . LYS A 1 298 ? -7.929 -7.981 -0.061 1.00 93.88 298 LYS A C 1
ATOM 2314 O O . LYS A 1 298 ? -7.335 -9.041 -0.224 1.00 93.88 298 LYS A O 1
ATOM 2319 N N . LEU A 1 299 ? -7.313 -6.800 -0.013 1.00 94.50 299 LEU A N 1
ATOM 2320 C CA . LEU A 1 299 ? -5.859 -6.683 -0.060 1.00 94.50 299 LEU A CA 1
ATOM 2321 C C . LEU A 1 299 ? -5.218 -6.886 1.312 1.00 94.50 299 LEU A C 1
ATOM 2323 O O . LEU A 1 299 ? -4.037 -7.205 1.351 1.00 94.50 299 LEU A O 1
ATOM 2327 N N . VAL A 1 300 ? -5.957 -6.742 2.417 1.00 97.69 300 VAL A N 1
ATOM 2328 C CA . VAL A 1 300 ? -5.385 -6.909 3.757 1.00 97.69 300 VAL A CA 1
ATOM 2329 C C . VAL A 1 300 ? -4.937 -8.354 3.953 1.00 97.69 300 VAL A C 1
ATOM 2331 O O . VAL A 1 300 ? -5.702 -9.293 3.731 1.00 97.69 300 VAL A O 1
ATOM 2334 N N . ARG A 1 301 ? -3.685 -8.526 4.380 1.00 95.44 301 ARG A N 1
ATOM 2335 C CA . ARG A 1 301 ? -3.062 -9.842 4.593 1.00 95.44 301 ARG A CA 1
ATOM 2336 C C . ARG A 1 301 ? -2.732 -10.139 6.048 1.00 95.44 301 ARG A C 1
ATOM 2338 O O . ARG A 1 301 ? -2.644 -11.305 6.417 1.00 95.44 301 ARG A O 1
ATOM 2345 N N . ALA A 1 302 ? -2.528 -9.100 6.849 1.00 96.00 302 ALA A N 1
ATOM 2346 C CA . ALA A 1 302 ? -2.158 -9.209 8.249 1.00 96.00 302 ALA A CA 1
ATOM 2347 C C . ALA A 1 302 ? -2.701 -8.010 9.022 1.00 96.00 302 ALA A C 1
ATOM 2349 O O . ALA A 1 302 ? -2.825 -6.914 8.473 1.00 96.00 302 ALA A O 1
ATOM 2350 N N . ILE A 1 303 ? -3.042 -8.250 10.288 1.00 98.50 303 ILE A N 1
ATOM 2351 C CA . ILE A 1 303 ? -3.455 -7.224 11.243 1.00 98.50 303 ILE A CA 1
ATOM 2352 C C . ILE A 1 303 ? -2.840 -7.589 12.592 1.00 98.50 303 ILE A C 1
ATOM 2354 O O . ILE A 1 303 ? -3.112 -8.684 13.102 1.00 98.50 303 ILE A O 1
ATOM 2358 N N . PHE A 1 304 ? -2.049 -6.690 13.171 1.00 98.31 304 PHE A N 1
ATOM 2359 C CA . PHE A 1 304 ? -1.407 -6.884 14.466 1.00 98.31 304 PHE A CA 1
ATOM 2360 C C . PHE A 1 304 ? -1.934 -5.897 15.497 1.00 98.31 304 PHE A C 1
ATOM 2362 O O . PHE A 1 304 ? -2.003 -4.696 15.242 1.00 98.31 304 PHE A O 1
ATOM 2369 N N . PHE A 1 305 ? -2.338 -6.427 16.648 1.00 98.69 305 PHE A N 1
ATOM 2370 C CA . PHE A 1 305 ? -2.794 -5.652 17.798 1.00 98.69 305 PHE A CA 1
ATOM 2371 C C . PHE A 1 305 ? -2.908 -6.565 19.023 1.00 98.69 305 PHE A C 1
ATOM 2373 O O . PHE A 1 305 ? -3.346 -7.711 18.889 1.00 98.69 305 PHE A O 1
ATOM 2380 N N . ASN A 1 306 ? -2.534 -6.060 20.201 1.00 98.75 306 ASN A N 1
ATOM 2381 C CA . ASN A 1 306 ? -2.327 -6.883 21.397 1.00 98.75 306 ASN A CA 1
ATOM 2382 C C . ASN A 1 306 ? -3.498 -6.932 22.388 1.00 98.75 306 ASN A C 1
ATOM 2384 O O . ASN A 1 306 ? -3.361 -7.554 23.443 1.00 98.75 306 ASN A O 1
ATOM 2388 N N . ASP A 1 307 ? -4.658 -6.356 22.061 1.00 98.75 307 ASP A N 1
ATOM 2389 C CA . ASP A 1 307 ? -5.859 -6.579 22.870 1.00 98.75 307 ASP A CA 1
ATOM 2390 C C . ASP A 1 307 ? -6.250 -8.066 22.855 1.00 98.75 307 ASP A C 1
ATOM 2392 O O . ASP A 1 307 ? -6.672 -8.627 21.838 1.00 98.75 307 ASP A O 1
ATOM 2396 N N . SER A 1 308 ? -6.118 -8.699 24.022 1.00 98.44 308 SER A N 1
ATOM 2397 C CA . SER A 1 308 ? -6.367 -10.128 24.212 1.00 98.44 308 SER A CA 1
ATOM 2398 C C . SER A 1 308 ? -7.789 -10.573 23.853 1.00 98.44 308 SER A C 1
ATOM 2400 O O . SER A 1 308 ? -7.972 -11.704 23.397 1.00 98.44 308 SER A O 1
ATOM 2402 N N . GLU A 1 309 ? -8.790 -9.707 24.016 1.00 98.75 309 GLU A N 1
ATOM 2403 C CA . GLU A 1 309 ? -10.180 -10.023 23.687 1.00 98.75 309 GLU A CA 1
ATOM 2404 C C . GLU A 1 309 ? -10.385 -10.030 22.171 1.00 98.75 309 GLU A C 1
ATOM 2406 O O . GLU A 1 309 ? -10.930 -10.987 21.618 1.00 98.75 309 GLU A O 1
ATOM 2411 N N . LEU A 1 310 ? -9.847 -9.025 21.474 1.00 98.81 310 LEU A N 1
ATOM 2412 C CA . LEU A 1 310 ? -9.959 -8.913 20.015 1.00 98.81 310 LEU A CA 1
ATOM 2413 C C . LEU A 1 310 ? -9.119 -9.974 19.283 1.00 98.81 310 LEU A C 1
ATOM 2415 O O . LEU A 1 310 ? -9.515 -10.451 18.212 1.00 98.81 310 LEU A O 1
ATOM 2419 N N . ILE A 1 311 ? -8.011 -10.420 19.885 1.00 98.75 311 ILE A N 1
ATOM 2420 C CA . ILE A 1 311 ? -7.288 -11.628 19.457 1.00 98.75 311 ILE A CA 1
ATOM 2421 C C . ILE A 1 311 ? -8.169 -12.872 19.642 1.00 98.75 311 ILE A C 1
ATOM 2423 O O . ILE A 1 311 ? -8.255 -13.703 18.736 1.00 98.75 311 ILE A O 1
ATOM 2427 N N . GLY A 1 312 ? -8.853 -13.006 20.785 1.00 98.38 312 GLY A N 1
ATOM 2428 C CA . GLY A 1 312 ? -9.794 -14.102 21.051 1.00 98.38 312 GLY A CA 1
ATOM 2429 C C . GLY A 1 312 ? -10.940 -14.171 20.034 1.00 98.38 312 GLY A C 1
ATOM 2430 O O . GLY A 1 312 ? -11.356 -15.260 19.631 1.00 98.38 312 GLY A O 1
ATOM 2431 N N . GLU A 1 313 ? -11.382 -13.015 19.537 1.00 98.38 313 GLU A N 1
ATOM 2432 C CA . GLU A 1 313 ? -12.348 -12.874 18.438 1.00 98.38 313 GLU A CA 1
ATOM 2433 C C . GLU A 1 313 ? -11.756 -13.144 17.041 1.00 98.38 313 GLU A C 1
ATOM 2435 O O . GLU A 1 313 ? -12.478 -13.113 16.042 1.00 98.38 313 GLU A O 1
ATOM 2440 N N . LYS A 1 314 ? -10.453 -13.438 16.951 1.00 97.94 314 LYS A N 1
ATOM 2441 C CA . LYS A 1 314 ? -9.701 -13.664 15.705 1.00 97.94 314 LYS A CA 1
ATOM 2442 C C . LYS A 1 314 ? -9.713 -12.456 14.765 1.00 97.94 314 LYS A C 1
ATOM 2444 O O . LYS A 1 314 ? -9.683 -12.615 13.540 1.00 97.94 314 LYS A O 1
ATOM 2449 N N . LEU A 1 315 ? -9.769 -11.246 15.322 1.00 98.19 315 LEU A N 1
ATOM 2450 C CA . LEU A 1 315 ? -9.756 -10.020 14.529 1.00 98.19 315 LEU A CA 1
ATOM 2451 C C . LEU A 1 315 ? -8.335 -9.587 14.155 1.00 98.19 315 LEU A C 1
ATOM 2453 O O . LEU A 1 315 ? -8.119 -9.121 13.036 1.00 98.19 315 LEU A O 1
ATOM 2457 N N . CYS A 1 316 ? -7.377 -9.817 15.047 1.00 98.56 316 CYS A N 1
ATOM 2458 C CA . CYS A 1 316 ? -5.964 -9.482 14.901 1.00 98.56 316 CYS A CA 1
ATOM 2459 C C . CYS A 1 316 ? -5.074 -10.597 15.469 1.00 98.56 316 CYS A C 1
ATOM 2461 O O . CYS A 1 316 ? -5.555 -11.561 16.067 1.00 98.56 316 CYS A O 1
ATOM 2463 N N . THR A 1 317 ? -3.769 -10.476 15.245 1.00 98.31 317 THR A N 1
ATOM 2464 C CA . THR A 1 317 ? -2.746 -11.371 15.795 1.00 98.31 317 THR A CA 1
ATOM 2465 C C . THR A 1 317 ? -1.831 -10.593 16.733 1.00 98.31 317 THR A C 1
ATOM 2467 O O . THR A 1 317 ? -1.553 -9.419 16.505 1.00 98.31 317 THR A O 1
ATOM 2470 N N . PHE A 1 318 ? -1.346 -11.252 17.781 1.00 97.81 318 PHE A N 1
ATOM 2471 C CA . PHE A 1 318 ? -0.339 -10.675 18.662 1.00 97.81 318 PHE A CA 1
ATOM 2472 C C . PHE A 1 318 ? 0.976 -10.416 17.912 1.00 97.81 318 PHE A C 1
ATOM 2474 O O . PHE A 1 318 ? 1.466 -11.295 17.1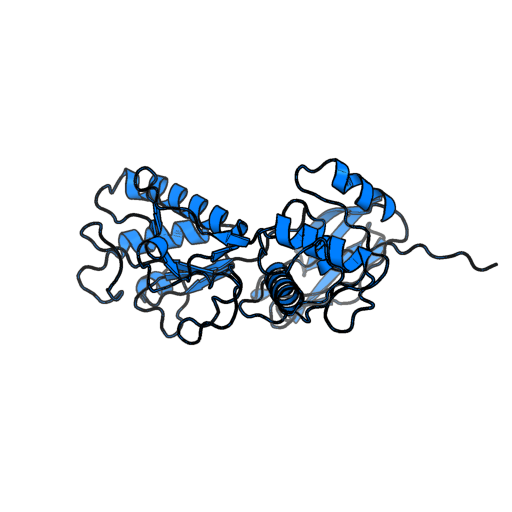98 1.00 97.81 318 PHE A O 1
ATOM 2481 N N . ALA A 1 319 ? 1.588 -9.260 18.155 1.00 95.19 319 ALA A N 1
ATOM 2482 C CA . ALA A 1 319 ? 2.973 -8.981 17.796 1.00 95.19 319 ALA A CA 1
ATOM 2483 C C . ALA A 1 319 ? 3.599 -8.020 18.817 1.00 95.19 319 ALA A C 1
ATOM 2485 O O . ALA A 1 319 ? 2.959 -7.086 19.301 1.00 95.19 319 ALA A O 1
ATOM 2486 N N . SER A 1 320 ? 4.874 -8.230 19.156 1.00 94.69 320 SER A N 1
ATOM 2487 C CA . SER A 1 320 ? 5.584 -7.346 20.092 1.00 94.69 320 SER A CA 1
ATOM 2488 C C . SER A 1 320 ? 5.525 -5.888 19.616 1.00 94.69 320 SER A C 1
ATOM 2490 O O . SER A 1 320 ? 5.682 -5.637 18.425 1.00 94.69 320 SER A O 1
ATOM 2492 N N . GLY A 1 321 ? 5.288 -4.940 20.528 1.00 93.50 321 GLY A N 1
ATOM 2493 C CA . GLY A 1 321 ? 5.220 -3.501 20.220 1.00 93.50 321 GLY A CA 1
ATOM 2494 C C . GLY A 1 321 ? 3.838 -2.969 19.816 1.00 93.50 321 GLY A C 1
ATOM 2495 O O . GL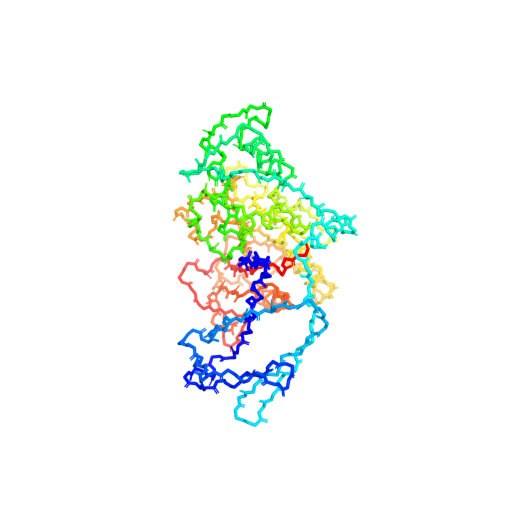Y A 1 321 ? 3.663 -1.762 19.725 1.00 93.50 321 GLY A O 1
ATOM 2496 N N . HIS A 1 322 ? 2.830 -3.828 19.646 1.00 96.56 322 HIS A N 1
ATOM 2497 C CA . HIS A 1 322 ? 1.507 -3.441 19.132 1.00 96.56 322 HIS A CA 1
ATOM 2498 C C . HIS A 1 322 ? 0.466 -3.226 20.242 1.00 96.56 322 HIS A C 1
ATOM 2500 O O . HIS A 1 322 ? -0.703 -3.598 20.118 1.00 96.56 322 HIS A O 1
ATOM 2506 N N . ASP A 1 323 ? 0.897 -2.655 21.370 1.00 98.12 323 ASP A N 1
ATOM 2507 C CA . ASP A 1 323 ? 0.024 -2.384 22.518 1.00 98.12 323 ASP A CA 1
ATOM 2508 C C . ASP A 1 323 ? -0.647 -0.999 22.463 1.00 98.12 323 ASP A C 1
ATOM 2510 O O . ASP A 1 323 ? -1.608 -0.750 23.192 1.00 98.12 323 ASP A O 1
ATOM 2514 N N . HIS A 1 324 ? -0.149 -0.098 21.611 1.00 97.38 324 HIS A N 1
ATOM 2515 C CA . HIS A 1 324 ? -0.565 1.311 21.540 1.00 97.38 324 HIS A CA 1
ATOM 2516 C C . HIS A 1 324 ? -1.043 1.760 20.148 1.00 97.38 324 HIS A C 1
ATOM 2518 O O . HIS A 1 324 ? -1.291 2.946 19.928 1.00 97.38 324 HIS A O 1
ATOM 2524 N N . HIS A 1 325 ? -1.158 0.831 19.199 1.00 97.69 325 HIS A N 1
ATOM 2525 C CA . HIS A 1 325 ? -1.661 1.067 17.845 1.00 97.69 325 HIS A CA 1
ATOM 2526 C C . HIS A 1 325 ? -2.138 -0.255 17.230 1.00 97.69 325 HIS A C 1
ATOM 2528 O O . HIS A 1 325 ? -1.747 -1.331 17.682 1.00 97.69 325 HIS A O 1
ATOM 2534 N N . ILE A 1 326 ? -2.984 -0.169 16.205 1.00 98.62 326 ILE A N 1
ATOM 2535 C CA . ILE A 1 326 ? -3.323 -1.297 15.330 1.00 98.62 326 ILE A CA 1
ATOM 2536 C C . ILE A 1 326 ? -2.455 -1.175 14.082 1.00 98.62 326 ILE A C 1
ATOM 2538 O O . ILE A 1 326 ? -2.464 -0.124 13.454 1.00 98.62 326 ILE A O 1
ATOM 2542 N N . HIS A 1 327 ? -1.778 -2.243 13.687 1.00 98.19 327 HIS A N 1
ATOM 2543 C CA . HIS A 1 327 ? -1.020 -2.300 12.439 1.00 98.19 327 HIS A CA 1
ATOM 2544 C C . HIS A 1 327 ? -1.752 -3.172 11.425 1.00 98.19 327 HIS A C 1
ATOM 2546 O O . HIS A 1 327 ? -2.256 -4.241 11.784 1.00 98.19 327 HIS A O 1
ATOM 2552 N N . PHE A 1 328 ? -1.780 -2.781 10.154 1.00 98.31 328 PHE A N 1
ATOM 2553 C CA . PHE A 1 328 ? -2.219 -3.677 9.087 1.00 98.31 328 PHE A CA 1
ATOM 2554 C C . PHE A 1 328 ? -1.336 -3.597 7.848 1.00 98.31 328 PHE A C 1
ATOM 2556 O O . PHE A 1 328 ? -0.782 -2.556 7.509 1.00 98.31 328 PHE A O 1
ATOM 2563 N N . GLU A 1 329 ? -1.274 -4.719 7.135 1.00 97.50 329 GLU A N 1
ATOM 2564 C CA . GLU A 1 329 ? -0.506 -4.860 5.903 1.00 97.50 329 GLU A CA 1
ATOM 2565 C C . GLU A 1 329 ? -1.410 -5.228 4.729 1.00 97.50 329 GLU A C 1
ATOM 2567 O O . GLU A 1 329 ? -2.355 -6.015 4.882 1.00 97.50 329 GLU A O 1
ATOM 2572 N N . ILE A 1 330 ? -1.064 -4.753 3.532 1.00 97.56 330 ILE A N 1
ATOM 2573 C CA . ILE A 1 330 ? -1.733 -5.129 2.286 1.00 97.56 330 ILE A CA 1
ATOM 2574 C C . ILE A 1 330 ? -0.825 -5.926 1.341 1.00 97.56 330 ILE A C 1
ATOM 2576 O O . ILE A 1 330 ? 0.390 -5.748 1.277 1.00 97.56 330 ILE A O 1
ATOM 2580 N N . ASN A 1 331 ? -1.434 -6.809 0.555 1.00 96.94 331 ASN A N 1
ATOM 2581 C CA . ASN A 1 331 ? -0.824 -7.391 -0.630 1.00 96.94 331 ASN A CA 1
ATOM 2582 C C . ASN A 1 331 ? -0.938 -6.432 -1.824 1.00 96.94 331 ASN A C 1
ATOM 2584 O O . ASN A 1 331 ? -1.924 -5.696 -1.933 1.00 96.94 331 ASN A O 1
ATOM 2588 N N . PRO A 1 332 ? 0.000 -6.504 -2.783 1.00 93.81 332 PRO A N 1
ATOM 2589 C CA . PRO A 1 332 ? -0.184 -5.888 -4.088 1.00 93.81 332 PRO A CA 1
ATOM 2590 C C . PRO A 1 332 ? -1.454 -6.426 -4.761 1.00 93.81 332 PRO A C 1
ATOM 2592 O O . PRO A 1 332 ? -1.736 -7.627 -4.665 1.00 93.81 332 PRO A O 1
ATOM 2595 N N . PRO A 1 333 ? -2.217 -5.583 -5.475 1.00 89.69 333 PRO A N 1
ATOM 2596 C CA . PRO A 1 333 ? -3.327 -6.057 -6.278 1.00 89.69 333 PRO A CA 1
ATOM 2597 C C . PRO A 1 333 ? -2.823 -6.905 -7.450 1.00 89.69 333 PRO A C 1
ATOM 2599 O O . PRO A 1 333 ? -1.652 -6.873 -7.838 1.00 89.69 333 PRO A O 1
ATOM 2602 N N . VAL A 1 334 ? -3.742 -7.638 -8.077 1.00 85.81 334 VAL A N 1
ATOM 2603 C CA . VAL A 1 334 ? -3.453 -8.313 -9.346 1.00 85.81 334 VAL A CA 1
ATOM 2604 C C . VAL A 1 334 ? -3.128 -7.256 -10.405 1.00 85.81 334 VAL A C 1
ATOM 2606 O O . VAL A 1 334 ? -3.885 -6.306 -10.593 1.00 85.81 334 VAL A O 1
ATOM 2609 N N . ARG A 1 335 ? -1.998 -7.414 -11.098 1.00 88.06 335 ARG A N 1
ATOM 2610 C CA . ARG A 1 335 ? -1.555 -6.511 -12.170 1.00 88.06 335 ARG A CA 1
ATOM 2611 C C . ARG A 1 335 ? -2.580 -6.453 -13.313 1.00 88.06 335 ARG A C 1
ATOM 2613 O O . ARG A 1 335 ? -2.994 -7.509 -13.792 1.00 88.06 335 ARG A O 1
ATOM 2620 N N . SER A 1 336 ? -2.925 -5.250 -13.779 1.00 76.19 336 SER A N 1
ATOM 2621 C CA . SER A 1 336 ? -3.944 -4.993 -14.820 1.00 76.19 336 SER A CA 1
ATOM 2622 C C . SER A 1 336 ? -3.457 -4.127 -15.974 1.00 76.19 336 SER A C 1
ATOM 2624 O O . SER A 1 336 ? -2.676 -3.185 -15.692 1.00 76.19 336 SER A O 1
#

Radius of gyration: 22.78 Å; chains: 1; bounding box: 49×53×72 Å

pLDDT: mean 87.02, std 17.08, range [22.34, 98.94]